Protein AF-A0A353FEV3-F1 (afdb_monomer)

Structure (mmCIF, N/CA/C/O backbone):
data_AF-A0A353FEV3-F1
#
_entry.id   AF-A0A353FEV3-F1
#
loop_
_atom_site.group_PDB
_atom_site.id
_a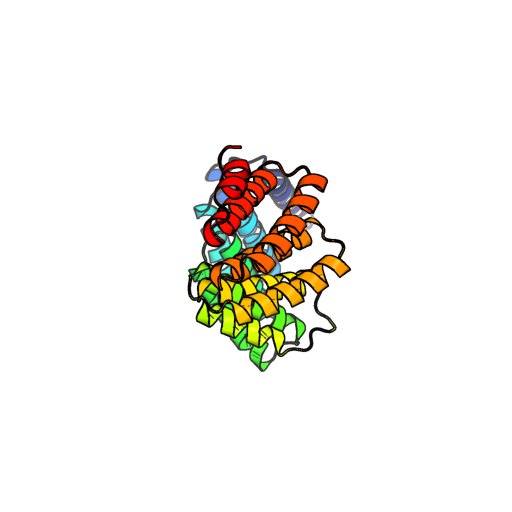tom_site.type_symbol
_atom_site.label_atom_id
_atom_site.label_alt_id
_atom_site.label_comp_id
_atom_site.label_asym_id
_atom_site.label_entity_id
_atom_site.label_seq_id
_atom_site.pdbx_PDB_ins_code
_atom_site.Cartn_x
_atom_site.Cartn_y
_atom_site.Cartn_z
_atom_site.occupancy
_atom_site.B_iso_or_equiv
_atom_site.auth_seq_id
_atom_site.auth_comp_id
_atom_site.auth_asym_id
_atom_site.auth_atom_id
_atom_site.pdbx_PDB_model_num
ATOM 1 N N . MET A 1 1 ? 46.573 -11.212 -25.566 1.00 32.53 1 MET A N 1
ATOM 2 C CA . MET A 1 1 ? 46.798 -10.528 -24.270 1.00 32.53 1 MET A CA 1
ATOM 3 C C . MET A 1 1 ? 45.612 -9.604 -23.942 1.00 32.53 1 MET A C 1
ATOM 5 O O . MET A 1 1 ? 45.754 -8.391 -23.985 1.00 32.53 1 MET A O 1
ATOM 9 N N . HIS A 1 2 ? 44.410 -10.151 -23.689 1.00 39.94 2 HIS A N 1
ATOM 10 C CA . HIS A 1 2 ? 43.180 -9.342 -23.528 1.00 39.94 2 HIS A CA 1
ATOM 11 C C . HIS A 1 2 ? 42.112 -9.998 -22.623 1.00 39.94 2 HIS A C 1
ATOM 13 O O . HIS A 1 2 ? 40.932 -10.023 -22.947 1.00 39.94 2 HIS A O 1
ATOM 19 N N . VAL A 1 3 ? 42.518 -10.557 -21.474 1.00 35.97 3 VAL A N 1
ATOM 20 C CA . VAL A 1 3 ? 41.569 -11.145 -20.494 1.00 35.97 3 VAL A CA 1
ATOM 21 C C . VAL A 1 3 ? 41.764 -10.617 -19.057 1.00 35.97 3 VAL A C 1
ATOM 23 O O . VAL A 1 3 ? 40.889 -10.781 -18.215 1.00 35.97 3 VAL A O 1
ATOM 26 N N . MET A 1 4 ? 42.831 -9.871 -18.748 1.00 32.38 4 MET A N 1
ATOM 27 C CA . MET A 1 4 ? 43.200 -9.582 -17.347 1.00 32.38 4 MET A CA 1
ATOM 28 C C . MET A 1 4 ? 42.663 -8.282 -16.708 1.00 32.38 4 MET A C 1
ATOM 30 O O . MET A 1 4 ? 43.099 -7.949 -15.616 1.00 32.38 4 MET A O 1
ATOM 34 N N . ASN A 1 5 ? 41.694 -7.560 -17.293 1.00 43.44 5 ASN A N 1
ATOM 35 C CA . ASN A 1 5 ? 41.230 -6.272 -16.716 1.00 43.44 5 ASN A CA 1
ATOM 36 C C . ASN A 1 5 ? 39.726 -6.163 -16.389 1.00 43.44 5 ASN A C 1
ATOM 38 O O . ASN A 1 5 ? 39.247 -5.094 -16.005 1.00 43.44 5 ASN A O 1
ATOM 42 N N . LEU A 1 6 ? 38.964 -7.255 -16.511 1.00 43.44 6 LEU A N 1
ATOM 43 C CA . LEU A 1 6 ? 37.518 -7.271 -16.225 1.00 43.44 6 LEU A CA 1
ATOM 44 C C . LEU A 1 6 ? 37.176 -7.719 -14.796 1.00 43.44 6 LEU A C 1
ATOM 46 O O . LEU A 1 6 ? 36.193 -7.236 -14.233 1.00 43.44 6 LEU A O 1
ATOM 50 N N . LEU A 1 7 ? 37.989 -8.594 -14.196 1.00 39.91 7 LEU A N 1
ATOM 51 C CA . LEU A 1 7 ? 37.798 -9.057 -12.817 1.00 39.91 7 LEU A CA 1
ATOM 52 C C . LEU A 1 7 ? 37.841 -7.925 -11.775 1.00 39.91 7 LEU A C 1
ATOM 54 O O . LEU A 1 7 ? 36.881 -7.829 -11.014 1.00 39.91 7 LEU A O 1
ATOM 58 N N . PRO A 1 8 ? 38.854 -7.033 -11.742 1.00 53.47 8 PRO A N 1
ATOM 59 C CA . PRO A 1 8 ? 38.934 -6.007 -10.699 1.00 53.47 8 PRO A CA 1
ATOM 60 C C . PRO A 1 8 ? 37.810 -4.965 -10.801 1.00 53.47 8 PRO A C 1
ATOM 62 O O . PRO A 1 8 ? 37.350 -4.464 -9.783 1.00 53.47 8 PRO A O 1
ATOM 65 N N . LYS A 1 9 ? 37.294 -4.685 -12.008 1.00 51.72 9 LYS A N 1
ATOM 66 C CA . LYS A 1 9 ? 36.185 -3.734 -12.224 1.00 51.72 9 LYS A CA 1
ATOM 67 C C . LYS A 1 9 ? 34.823 -4.304 -11.829 1.00 51.72 9 LYS A C 1
ATOM 69 O O . LYS A 1 9 ? 34.029 -3.601 -11.210 1.00 51.72 9 LYS A O 1
ATOM 74 N N . LYS A 1 10 ? 34.555 -5.576 -12.157 1.00 53.72 10 LYS A N 1
ATOM 75 C CA . LYS A 1 10 ? 33.355 -6.277 -11.670 1.00 53.72 10 LYS A CA 1
ATOM 76 C C . LYS A 1 10 ? 33.403 -6.434 -10.154 1.00 53.72 10 LYS A C 1
ATOM 78 O O . LYS A 1 10 ? 32.391 -6.188 -9.513 1.00 53.72 10 LYS A O 1
ATOM 83 N N . LEU A 1 11 ? 34.575 -6.740 -9.586 1.00 55.03 11 LEU A N 1
ATOM 84 C CA . LEU A 1 11 ? 34.773 -6.711 -8.137 1.00 55.03 11 LEU A CA 1
ATOM 85 C C . LEU A 1 11 ? 34.518 -5.316 -7.566 1.00 55.03 11 LEU A C 1
ATOM 87 O O . LEU A 1 11 ? 33.848 -5.218 -6.558 1.00 55.03 11 LEU A O 1
ATOM 91 N N . PHE A 1 12 ? 34.981 -4.239 -8.204 1.00 55.84 12 PHE A N 1
ATOM 92 C CA . PHE A 1 12 ? 34.772 -2.873 -7.716 1.00 55.84 12 PHE A CA 1
ATOM 93 C C . PHE A 1 12 ? 33.297 -2.452 -7.731 1.00 55.84 12 PHE A C 1
ATOM 95 O O . PHE A 1 12 ? 32.816 -1.885 -6.753 1.00 55.84 12 PHE A O 1
ATOM 102 N N . ILE A 1 13 ? 32.550 -2.769 -8.796 1.00 58.41 13 ILE A N 1
ATOM 103 C CA . ILE A 1 13 ? 31.094 -2.554 -8.840 1.00 58.41 13 ILE A CA 1
ATOM 104 C C . ILE A 1 13 ? 30.408 -3.424 -7.782 1.00 58.41 13 ILE A C 1
ATOM 106 O O . ILE A 1 13 ? 29.600 -2.918 -7.018 1.00 58.41 13 ILE A O 1
ATOM 110 N N . CYS A 1 14 ? 30.759 -4.707 -7.671 1.00 58.25 14 CYS A N 1
ATOM 111 C CA . CYS A 1 14 ? 30.191 -5.581 -6.648 1.00 58.25 14 CYS A CA 1
ATOM 112 C C . CYS A 1 14 ? 30.503 -5.082 -5.236 1.00 58.25 14 CYS A C 1
ATOM 114 O O . CYS A 1 14 ? 29.592 -5.025 -4.430 1.00 58.25 14 CYS A O 1
ATOM 116 N N . CYS A 1 15 ? 31.733 -4.659 -4.946 1.00 54.94 15 CYS A N 1
ATOM 117 C CA . CYS A 1 15 ? 32.145 -4.122 -3.653 1.00 54.94 15 CYS A CA 1
ATOM 118 C C . CYS A 1 15 ? 31.453 -2.794 -3.360 1.00 54.94 15 CYS A C 1
ATOM 120 O O . CYS A 1 15 ? 30.937 -2.625 -2.270 1.00 54.94 15 CYS A O 1
ATOM 122 N N . THR A 1 16 ? 31.362 -1.866 -4.312 1.00 56.22 16 THR A N 1
ATOM 123 C CA . THR A 1 16 ? 30.629 -0.605 -4.101 1.00 56.22 16 THR A CA 1
ATOM 124 C C . THR A 1 16 ? 29.134 -0.848 -3.906 1.00 56.22 16 THR A C 1
ATOM 126 O O . THR A 1 16 ? 28.550 -0.265 -3.001 1.00 56.22 16 THR A O 1
ATOM 129 N N . LEU A 1 17 ? 28.526 -1.773 -4.651 1.00 59.16 17 LEU A N 1
ATOM 130 C CA . LEU A 1 17 ? 27.149 -2.217 -4.425 1.00 59.16 17 LEU A CA 1
ATOM 131 C C . LEU A 1 17 ? 26.978 -2.918 -3.070 1.00 59.16 17 LEU A C 1
ATOM 133 O O . LEU A 1 17 ? 25.970 -2.688 -2.412 1.00 59.16 17 LEU A O 1
ATOM 137 N N . LEU A 1 18 ? 27.962 -3.706 -2.624 1.00 56.28 18 LEU A N 1
ATOM 138 C CA . LEU A 1 18 ? 27.968 -4.367 -1.315 1.00 56.28 18 LEU A CA 1
ATOM 139 C C . LEU A 1 18 ? 28.049 -3.329 -0.190 1.00 56.28 18 LEU A C 1
ATOM 141 O O . LEU A 1 18 ? 27.247 -3.358 0.737 1.00 56.28 18 LEU A O 1
ATOM 145 N N . ILE A 1 19 ? 28.951 -2.354 -0.315 1.00 55.03 19 ILE A N 1
ATOM 146 C CA . ILE A 1 19 ? 29.160 -1.271 0.653 1.00 55.03 19 ILE A CA 1
ATOM 147 C C . ILE A 1 19 ? 27.927 -0.343 0.697 1.00 55.03 19 ILE A C 1
ATOM 149 O O . ILE A 1 19 ? 27.505 0.062 1.781 1.00 55.03 19 ILE A O 1
ATOM 153 N N . ILE A 1 20 ? 27.286 -0.062 -0.446 1.00 54.53 20 ILE A N 1
ATOM 154 C CA . ILE A 1 20 ? 26.015 0.677 -0.495 1.00 54.53 20 ILE A CA 1
ATOM 155 C C . ILE A 1 20 ? 24.873 -0.162 0.120 1.00 54.53 20 ILE A C 1
ATOM 157 O O . ILE A 1 20 ? 24.086 0.372 0.899 1.00 54.53 20 ILE A O 1
ATOM 161 N N . SER A 1 21 ? 24.796 -1.470 -0.162 1.00 48.88 21 SER A N 1
ATOM 162 C CA . SER A 1 21 ? 23.758 -2.366 0.382 1.00 48.88 21 SER A CA 1
ATOM 163 C C . SER A 1 21 ? 23.862 -2.584 1.895 1.00 48.88 21 SER A C 1
ATOM 165 O O . SER A 1 21 ? 22.847 -2.784 2.554 1.00 48.88 21 SER A O 1
ATOM 167 N N . LEU A 1 22 ? 25.073 -2.482 2.451 1.00 46.97 22 LEU A N 1
ATOM 168 C CA . LEU A 1 22 ? 25.342 -2.571 3.886 1.00 46.97 22 LEU A CA 1
ATOM 169 C C . LEU A 1 22 ? 25.123 -1.233 4.617 1.00 46.97 22 LEU A C 1
ATOM 171 O O . LEU A 1 22 ? 25.275 -1.178 5.833 1.00 46.97 22 LEU A O 1
ATOM 175 N N . GLY A 1 23 ? 24.770 -0.150 3.912 1.00 45.47 23 GLY A N 1
ATOM 176 C CA . GLY A 1 23 ? 24.499 1.159 4.519 1.00 45.47 23 GLY A CA 1
ATOM 177 C C . GLY A 1 23 ? 25.744 1.926 4.985 1.00 45.47 23 GLY A C 1
ATOM 178 O O . GLY A 1 23 ? 25.616 2.929 5.680 1.00 45.47 23 GLY A O 1
ATOM 179 N N . TRP A 1 24 ? 26.948 1.499 4.586 1.00 43.88 24 TRP A N 1
ATOM 180 C CA . TRP A 1 24 ? 28.221 2.056 5.074 1.00 43.88 24 TRP A CA 1
ATOM 181 C C . TRP A 1 24 ? 28.652 3.369 4.405 1.00 43.88 24 TRP A C 1
ATOM 183 O O . TRP A 1 24 ? 29.697 3.916 4.751 1.00 43.88 24 TRP A O 1
ATOM 193 N N . VAL A 1 25 ? 27.883 3.912 3.455 1.00 43.22 25 VAL A N 1
ATOM 194 C CA . VAL A 1 25 ? 28.340 5.062 2.660 1.00 43.22 25 VAL A CA 1
ATOM 195 C C . VAL A 1 25 ? 27.449 6.288 2.840 1.00 43.22 25 VAL A C 1
ATOM 197 O O . VAL A 1 25 ? 26.439 6.462 2.161 1.00 43.22 25 VAL A O 1
ATOM 200 N N . LYS A 1 26 ? 27.925 7.236 3.655 1.00 45.78 26 LYS A N 1
ATOM 201 C CA . LYS A 1 26 ? 27.789 8.666 3.332 1.00 45.78 26 LYS A CA 1
ATOM 202 C C . LYS A 1 26 ? 28.612 8.925 2.061 1.00 45.78 26 LYS A C 1
ATOM 204 O O . LYS A 1 26 ? 29.780 9.293 2.133 1.00 45.78 26 LYS A O 1
ATOM 209 N N . ALA A 1 27 ? 28.059 8.616 0.891 1.00 51.50 27 ALA A N 1
ATOM 210 C CA . ALA A 1 27 ? 28.821 8.626 -0.358 1.00 51.50 27 ALA A CA 1
ATOM 211 C C . ALA A 1 27 ? 28.985 10.057 -0.880 1.00 51.50 27 ALA A C 1
ATOM 213 O O . ALA A 1 27 ? 28.045 10.642 -1.404 1.00 51.50 27 ALA A O 1
ATOM 214 N N . ASN A 1 28 ? 30.173 10.634 -0.708 1.00 52.91 28 ASN A N 1
ATOM 215 C CA . ASN A 1 28 ? 30.527 11.961 -1.220 1.00 52.91 28 ASN A CA 1
ATOM 216 C C . ASN A 1 28 ? 30.349 12.048 -2.759 1.00 52.91 28 ASN A C 1
ATOM 218 O O . ASN A 1 28 ? 30.480 11.018 -3.430 1.00 52.91 28 ASN A O 1
ATOM 222 N N . PRO A 1 29 ? 30.135 13.240 -3.354 1.00 49.88 29 PRO A N 1
ATOM 223 C CA . PRO A 1 29 ? 29.936 13.432 -4.802 1.00 49.88 29 PRO A CA 1
ATOM 224 C C . PRO A 1 29 ? 30.997 12.761 -5.695 1.00 49.88 29 PRO A C 1
ATOM 226 O O . PRO A 1 29 ? 30.683 12.231 -6.758 1.00 49.88 29 PRO A O 1
ATOM 229 N N . THR A 1 30 ? 32.239 12.679 -5.217 1.00 54.25 30 THR A N 1
ATOM 230 C CA . THR A 1 30 ? 33.365 11.996 -5.876 1.00 54.25 30 THR A CA 1
ATOM 231 C C . THR A 1 30 ? 33.136 10.496 -6.102 1.00 54.25 30 THR A C 1
ATOM 233 O O . THR A 1 30 ? 33.588 9.943 -7.106 1.00 54.25 30 THR A O 1
ATOM 236 N N . SER A 1 31 ? 32.394 9.822 -5.219 1.00 63.66 31 SER A N 1
ATOM 237 C CA . SER A 1 31 ? 32.055 8.397 -5.366 1.00 63.66 31 SER A CA 1
ATOM 238 C C . SER A 1 31 ? 31.031 8.143 -6.479 1.00 63.66 31 SER A C 1
ATOM 240 O O . SER A 1 31 ? 31.150 7.163 -7.216 1.00 63.66 31 SER A O 1
ATOM 242 N N . ARG A 1 32 ? 30.074 9.062 -6.667 1.00 68.50 32 ARG A N 1
ATOM 243 C CA . ARG A 1 32 ? 29.076 9.014 -7.745 1.00 68.50 32 ARG A CA 1
ATOM 244 C C . ARG A 1 32 ? 29.743 9.128 -9.111 1.00 68.50 32 ARG A C 1
ATOM 246 O O . ARG A 1 32 ? 29.464 8.325 -10.000 1.00 68.50 32 ARG A O 1
ATOM 253 N N . ASP A 1 33 ? 30.625 10.108 -9.272 1.00 69.50 33 ASP A N 1
ATOM 254 C CA . ASP A 1 33 ? 31.296 10.361 -10.550 1.00 69.50 33 ASP A CA 1
ATOM 255 C C . ASP A 1 33 ? 32.268 9.220 -10.896 1.00 69.50 33 ASP A C 1
ATOM 257 O O . ASP A 1 33 ? 32.329 8.780 -12.046 1.00 69.50 33 ASP A O 1
ATOM 261 N N . SER A 1 34 ? 32.913 8.633 -9.881 1.00 65.44 34 SER A N 1
ATOM 262 C CA . SER A 1 34 ? 33.720 7.415 -10.030 1.00 65.44 34 SER A CA 1
ATOM 263 C C . SER A 1 34 ? 32.886 6.218 -10.508 1.00 65.44 34 SER A C 1
ATOM 265 O O . SER A 1 34 ? 33.285 5.518 -11.437 1.00 65.44 34 SER A O 1
ATOM 267 N N . LEU A 1 35 ? 31.697 5.991 -9.936 1.00 69.94 35 LEU A N 1
ATOM 268 C CA . LEU A 1 35 ? 30.789 4.921 -10.374 1.00 69.94 35 LEU A CA 1
ATOM 269 C C . LEU A 1 35 ? 30.299 5.131 -11.808 1.00 69.94 35 LEU A C 1
ATOM 271 O O . LEU A 1 35 ? 30.254 4.185 -12.596 1.00 69.94 35 LEU A O 1
ATOM 275 N N . LEU A 1 36 ? 29.962 6.372 -12.167 1.00 72.69 36 LEU A N 1
ATOM 276 C CA . LEU A 1 36 ? 29.571 6.717 -13.531 1.00 72.69 36 LEU A CA 1
ATOM 277 C C . LEU A 1 36 ? 30.683 6.412 -14.537 1.00 72.69 36 LEU A C 1
ATOM 279 O O . LEU A 1 36 ? 30.389 5.827 -15.579 1.00 72.69 36 LEU A O 1
ATOM 283 N N . ALA A 1 37 ? 31.934 6.733 -14.205 1.00 67.56 37 ALA A N 1
ATOM 284 C CA . ALA A 1 37 ? 33.085 6.430 -15.050 1.00 67.56 37 ALA A CA 1
ATOM 285 C C . ALA A 1 37 ? 33.286 4.915 -15.243 1.00 67.56 37 ALA A C 1
ATOM 287 O O . ALA A 1 37 ? 33.551 4.460 -16.355 1.00 67.56 37 ALA A O 1
ATOM 288 N N . VAL A 1 38 ? 33.100 4.103 -14.193 1.00 66.56 38 VAL A N 1
ATOM 289 C CA . VAL A 1 38 ? 33.212 2.635 -14.307 1.00 66.56 38 VAL A CA 1
ATOM 290 C C . VAL A 1 38 ? 32.079 2.051 -15.161 1.00 66.56 38 VAL A C 1
ATOM 292 O O . VAL A 1 38 ? 32.311 1.129 -15.946 1.00 66.56 38 VAL A O 1
ATOM 295 N N . LEU A 1 39 ? 30.865 2.596 -15.053 1.00 70.38 39 LEU A N 1
ATOM 296 C CA . LEU A 1 39 ? 29.703 2.144 -15.825 1.00 70.38 39 LEU A CA 1
ATOM 297 C C . LEU A 1 39 ? 29.759 2.524 -17.309 1.00 70.38 39 LEU A C 1
ATOM 299 O O . LEU A 1 39 ? 29.155 1.832 -18.124 1.00 70.38 39 LEU A O 1
ATOM 303 N N . GLN A 1 40 ? 30.487 3.579 -17.674 1.00 68.38 40 GLN A N 1
ATOM 304 C CA . GLN A 1 40 ? 30.688 3.983 -19.071 1.00 68.38 40 GLN A CA 1
ATOM 305 C C . GLN A 1 40 ? 31.612 3.040 -19.860 1.00 68.38 40 GLN A C 1
ATOM 307 O O . GLN A 1 40 ? 31.775 3.199 -21.068 1.00 68.38 40 GLN A O 1
ATOM 312 N N . ASN A 1 41 ? 32.192 2.032 -19.206 1.00 66.69 41 ASN A N 1
ATOM 313 C CA . ASN A 1 41 ? 32.924 0.968 -19.881 1.00 66.69 41 ASN A CA 1
ATOM 314 C C . ASN A 1 41 ? 31.950 0.099 -20.717 1.00 66.69 41 ASN A C 1
ATOM 316 O O . ASN A 1 41 ? 30.845 -0.174 -20.233 1.00 66.69 41 ASN A O 1
ATOM 320 N N . PRO A 1 42 ? 32.318 -0.368 -21.931 1.00 70.12 42 PRO A N 1
ATOM 321 C CA . PRO A 1 42 ? 31.388 -1.062 -22.817 1.00 70.12 42 PRO A CA 1
ATOM 322 C C . PRO A 1 42 ? 30.754 -2.281 -22.149 1.00 70.12 42 PRO A C 1
ATOM 324 O O . PRO A 1 42 ? 31.435 -3.213 -21.718 1.00 70.12 42 PRO A O 1
ATOM 327 N N . GLN A 1 43 ? 29.429 -2.269 -22.074 1.00 73.06 43 GLN A N 1
ATOM 328 C CA . GLN A 1 43 ? 28.608 -3.360 -21.571 1.00 73.06 43 GLN A CA 1
ATOM 329 C C . GLN A 1 43 ? 27.274 -3.361 -22.331 1.00 73.06 43 GLN A C 1
ATOM 331 O O . GLN A 1 43 ? 26.887 -2.320 -22.863 1.00 73.06 43 GLN A O 1
ATOM 336 N N . PRO A 1 44 ? 26.557 -4.495 -22.405 1.00 82.56 44 PRO A N 1
ATOM 337 C CA . PRO A 1 44 ? 25.246 -4.528 -23.042 1.00 82.56 44 PRO A CA 1
ATOM 338 C C . PRO A 1 44 ? 24.291 -3.526 -22.383 1.00 82.56 44 PRO A C 1
ATOM 340 O O . PRO A 1 44 ? 24.243 -3.448 -21.154 1.00 82.56 44 PRO A O 1
ATOM 343 N N . ASP A 1 45 ? 23.478 -2.827 -23.179 1.00 85.44 45 ASP A N 1
ATOM 344 C CA . ASP A 1 45 ? 22.526 -1.820 -22.679 1.00 85.44 45 ASP A CA 1
ATOM 345 C C . ASP A 1 45 ? 21.609 -2.364 -21.578 1.00 85.44 45 ASP A C 1
ATOM 347 O O . ASP A 1 45 ? 21.259 -1.653 -20.639 1.00 85.44 45 ASP A O 1
ATOM 351 N N . SER A 1 46 ? 21.253 -3.649 -21.652 1.00 84.00 46 SER A N 1
ATOM 352 C CA . SER A 1 46 ? 20.458 -4.330 -20.629 1.00 84.00 46 SER A CA 1
ATOM 353 C C . SER A 1 46 ? 21.185 -4.423 -19.286 1.00 84.00 46 SER A C 1
ATOM 355 O O . SER A 1 46 ? 20.567 -4.176 -18.255 1.00 84.00 46 SER A O 1
ATOM 357 N N . ALA A 1 47 ? 22.483 -4.732 -19.272 1.00 83.75 47 ALA A N 1
ATOM 358 C CA . ALA A 1 47 ? 23.285 -4.782 -18.052 1.00 83.75 47 ALA A CA 1
ATOM 359 C C . ALA A 1 47 ? 23.500 -3.377 -17.473 1.00 83.75 47 ALA A C 1
ATOM 361 O O . ALA A 1 47 ? 23.323 -3.171 -16.271 1.00 83.75 47 ALA A O 1
ATOM 362 N N . LEU A 1 48 ? 23.787 -2.396 -18.335 1.00 88.19 48 LEU A N 1
ATOM 363 C CA . LEU A 1 48 ? 23.932 -1.002 -17.922 1.00 88.19 48 LEU A CA 1
ATOM 364 C C . LEU A 1 48 ? 22.638 -0.457 -17.303 1.00 88.19 48 LEU A C 1
ATOM 366 O O . LEU A 1 48 ? 22.673 0.150 -16.234 1.00 88.19 48 LEU A O 1
ATOM 370 N N . PHE A 1 49 ? 21.493 -0.735 -17.933 1.00 90.88 49 PHE A N 1
ATOM 371 C CA . PHE A 1 49 ? 20.176 -0.375 -17.413 1.00 90.88 49 PHE A CA 1
ATOM 372 C C . PHE A 1 49 ? 19.951 -0.952 -16.011 1.00 90.88 49 PHE A C 1
ATOM 374 O O . PHE A 1 49 ? 19.552 -0.226 -15.103 1.00 90.88 49 PHE A O 1
ATOM 381 N N . GLN A 1 50 ? 20.241 -2.242 -15.810 1.00 87.62 50 GLN A N 1
ATOM 382 C CA . GLN A 1 50 ? 20.072 -2.894 -14.508 1.00 87.62 50 GLN A CA 1
ATOM 383 C C . GLN A 1 50 ? 20.954 -2.264 -13.426 1.00 87.62 50 GLN A C 1
ATOM 385 O O . GLN A 1 50 ? 20.474 -2.022 -12.319 1.00 87.62 50 GLN A O 1
ATOM 390 N N . ASN A 1 51 ? 22.207 -1.951 -13.757 1.00 86.19 51 ASN A N 1
ATOM 391 C CA . ASN A 1 51 ? 23.129 -1.294 -12.834 1.00 86.19 51 ASN A CA 1
ATOM 392 C C . ASN A 1 51 ? 22.636 0.104 -12.437 1.00 86.19 51 ASN A C 1
ATOM 394 O O . ASN A 1 51 ? 22.683 0.461 -11.262 1.00 86.19 51 ASN A O 1
ATOM 398 N N . TYR A 1 52 ? 22.107 0.879 -13.389 1.00 90.50 52 TYR A N 1
ATOM 399 C CA . TYR A 1 52 ? 21.520 2.184 -13.089 1.00 90.50 52 TYR A CA 1
ATOM 400 C C . TYR A 1 52 ? 20.260 2.097 -12.226 1.00 90.50 52 TYR A C 1
ATOM 402 O O . TYR A 1 52 ? 20.115 2.905 -11.312 1.00 90.50 52 TYR A O 1
ATOM 410 N N . ILE A 1 53 ? 19.383 1.112 -12.452 1.00 91.56 53 ILE A N 1
ATOM 411 C CA . ILE A 1 53 ? 18.236 0.889 -11.559 1.00 91.56 53 ILE A CA 1
ATOM 412 C C . ILE A 1 53 ? 18.711 0.581 -10.141 1.00 91.56 53 ILE A C 1
ATOM 414 O O . ILE A 1 53 ? 18.235 1.202 -9.197 1.00 91.56 53 ILE A O 1
ATOM 418 N N . LEU A 1 54 ? 19.654 -0.352 -9.994 1.00 86.38 54 LEU A N 1
ATOM 419 C CA . LEU A 1 54 ? 20.146 -0.777 -8.687 1.00 86.38 54 LEU A CA 1
ATOM 420 C C . LEU A 1 54 ? 20.754 0.395 -7.907 1.00 86.38 54 LEU A C 1
ATOM 422 O O . LEU A 1 54 ? 20.440 0.580 -6.737 1.00 86.38 54 LEU A O 1
ATOM 426 N N . LEU A 1 55 ? 21.573 1.220 -8.566 1.00 84.81 55 LEU A N 1
ATOM 427 C CA . LEU A 1 55 ? 22.137 2.421 -7.950 1.00 84.81 55 LEU A CA 1
ATOM 428 C C . LEU A 1 55 ? 21.059 3.451 -7.611 1.00 84.81 55 LEU A C 1
ATOM 430 O O . LEU A 1 55 ? 21.087 4.011 -6.520 1.00 84.81 55 LEU A O 1
ATOM 434 N N . GLY A 1 56 ? 20.094 3.675 -8.506 1.00 87.94 56 GLY A N 1
ATOM 435 C CA . GLY A 1 56 ? 18.963 4.561 -8.241 1.00 87.94 56 GLY A CA 1
ATOM 436 C C . GLY A 1 56 ? 18.196 4.153 -6.982 1.00 87.94 56 GLY A C 1
ATOM 437 O O . GLY A 1 56 ? 18.044 4.953 -6.064 1.00 87.94 56 GLY A O 1
ATOM 438 N N . GLU A 1 57 ? 17.801 2.882 -6.888 1.00 86.12 57 GLU A N 1
ATOM 439 C CA . GLU A 1 57 ? 17.105 2.347 -5.712 1.00 86.12 57 GLU A CA 1
ATOM 440 C C . GLU A 1 57 ? 17.955 2.424 -4.437 1.00 86.12 57 GLU A C 1
ATOM 442 O O . GLU A 1 57 ? 17.431 2.690 -3.357 1.00 86.12 57 GLU A O 1
ATOM 447 N N . ALA A 1 58 ? 19.265 2.217 -4.546 1.00 83.69 58 ALA A N 1
ATOM 448 C CA . ALA A 1 58 ? 20.151 2.243 -3.395 1.00 83.69 58 ALA A CA 1
ATOM 449 C C . ALA A 1 58 ? 20.359 3.665 -2.840 1.00 83.69 58 ALA A C 1
ATOM 451 O O . ALA A 1 58 ? 20.380 3.866 -1.625 1.00 83.69 58 ALA A O 1
ATOM 452 N N . TYR A 1 59 ? 20.434 4.668 -3.721 1.00 82.31 59 TYR A N 1
ATOM 453 C CA . TYR A 1 59 ? 20.513 6.077 -3.329 1.00 82.31 59 TYR A CA 1
ATOM 454 C C . TYR A 1 59 ? 19.165 6.672 -2.899 1.00 82.31 59 TYR A C 1
ATOM 456 O O . TYR A 1 59 ? 19.155 7.703 -2.229 1.00 82.31 59 TYR A O 1
ATOM 464 N N . ALA A 1 60 ? 18.037 6.029 -3.217 1.00 83.19 60 ALA A N 1
ATOM 465 C CA . ALA A 1 60 ? 16.689 6.526 -2.924 1.00 83.19 60 ALA A CA 1
ATOM 466 C C . ALA A 1 60 ? 16.478 6.935 -1.454 1.00 83.19 60 ALA A C 1
ATOM 468 O O . ALA A 1 60 ? 15.773 7.904 -1.175 1.00 83.19 60 ALA A O 1
ATOM 469 N N . LYS A 1 61 ? 17.104 6.214 -0.513 1.00 74.06 61 LYS A N 1
ATOM 470 C CA . LYS A 1 61 ? 16.946 6.443 0.933 1.00 74.06 61 LYS A CA 1
ATOM 471 C C . LYS A 1 61 ? 17.891 7.496 1.511 1.00 74.06 61 LYS A C 1
ATOM 473 O O . LYS A 1 61 ? 17.576 8.081 2.539 1.00 74.06 61 LYS A O 1
ATOM 478 N N . THR A 1 62 ? 19.053 7.706 0.897 1.00 77.31 62 THR A N 1
ATOM 479 C CA . THR A 1 62 ? 20.151 8.485 1.495 1.00 77.31 62 THR A CA 1
ATOM 480 C C . THR A 1 62 ? 20.462 9.766 0.730 1.00 77.31 62 THR A C 1
ATOM 482 O O . THR A 1 62 ? 20.907 10.735 1.339 1.00 77.31 62 THR A O 1
ATOM 485 N N . GLN A 1 63 ? 20.242 9.790 -0.591 1.00 78.56 63 GLN A N 1
ATOM 486 C CA . GLN A 1 63 ? 20.567 10.909 -1.482 1.00 78.56 63 GLN A CA 1
ATOM 487 C C . GLN A 1 63 ? 19.615 10.939 -2.689 1.00 78.56 63 GLN A C 1
ATOM 489 O O . GLN A 1 63 ? 19.903 10.381 -3.754 1.00 78.56 63 GLN A O 1
ATOM 494 N N . LYS A 1 64 ? 18.477 11.620 -2.534 1.00 76.81 64 LYS A N 1
ATOM 495 C CA . LYS A 1 64 ? 17.420 11.677 -3.559 1.00 76.81 64 LYS A CA 1
ATOM 496 C C . LYS A 1 64 ? 17.912 12.217 -4.910 1.00 76.81 64 LYS A C 1
ATOM 498 O O . LYS A 1 64 ? 17.574 11.644 -5.946 1.00 76.81 64 LYS A O 1
ATOM 503 N N . ASP A 1 65 ? 18.781 13.226 -4.909 1.00 79.94 65 ASP A N 1
ATOM 504 C CA . ASP A 1 65 ? 19.330 13.807 -6.144 1.00 79.94 65 ASP A CA 1
ATOM 505 C C . ASP A 1 65 ? 20.176 12.793 -6.928 1.00 79.94 65 ASP A C 1
ATOM 507 O O . ASP A 1 65 ? 20.003 12.610 -8.135 1.00 79.94 65 ASP A O 1
ATOM 511 N N . SER A 1 66 ? 21.047 12.057 -6.228 1.00 80.50 66 SER A N 1
ATOM 512 C CA . SER A 1 66 ? 21.867 10.991 -6.817 1.00 80.50 66 SER A CA 1
ATOM 513 C C . SER A 1 66 ? 20.998 9.871 -7.393 1.00 80.50 66 SER A C 1
ATOM 515 O O . SER A 1 66 ? 21.265 9.395 -8.498 1.00 80.50 66 SER A O 1
ATOM 517 N N . SER A 1 67 ? 19.920 9.495 -6.697 1.00 87.19 67 SER A N 1
ATOM 518 C CA . SER A 1 67 ? 18.941 8.531 -7.207 1.00 87.19 67 SER A CA 1
ATOM 519 C C . SER A 1 67 ? 18.335 8.989 -8.537 1.00 87.19 67 SER A C 1
ATOM 521 O O . SER A 1 67 ? 18.312 8.222 -9.501 1.00 87.19 67 SER A O 1
ATOM 523 N N . GLY A 1 68 ? 17.864 10.238 -8.612 1.00 87.88 68 GLY A N 1
ATOM 524 C CA . GLY A 1 68 ? 17.246 10.791 -9.820 1.00 87.88 68 GLY A CA 1
ATOM 525 C C . GLY A 1 68 ? 18.162 10.727 -11.045 1.00 87.88 68 GLY A C 1
ATOM 526 O O . GLY A 1 68 ? 17.710 10.359 -12.130 1.00 87.88 68 GLY A O 1
ATOM 527 N N . ILE A 1 69 ? 19.461 10.989 -10.865 1.00 89.69 69 ILE A N 1
ATOM 528 C CA . ILE A 1 69 ? 20.463 10.946 -11.943 1.00 89.69 69 ILE A CA 1
ATOM 529 C C . ILE A 1 69 ? 20.591 9.539 -12.538 1.00 89.69 69 ILE A C 1
ATOM 531 O O . ILE A 1 69 ? 20.557 9.381 -13.762 1.00 89.69 69 ILE A O 1
ATOM 535 N N . PHE A 1 70 ? 20.745 8.510 -11.700 1.00 90.38 70 PHE A N 1
ATOM 536 C CA . PHE A 1 70 ? 20.899 7.138 -12.189 1.00 90.38 70 PHE A CA 1
ATOM 537 C C . PHE A 1 70 ? 19.622 6.635 -12.867 1.00 90.38 70 PHE A C 1
ATOM 539 O O . PHE A 1 70 ? 19.693 6.070 -13.960 1.00 90.38 70 PHE A O 1
ATOM 546 N N . LEU A 1 71 ? 18.451 6.910 -12.288 1.00 94.44 71 LEU A N 1
ATOM 547 C CA . LEU A 1 71 ? 17.174 6.527 -12.892 1.00 94.44 71 LEU A CA 1
ATOM 548 C C . LEU A 1 71 ? 16.919 7.260 -14.216 1.00 94.44 71 LEU A C 1
ATOM 550 O O . LEU A 1 71 ? 16.462 6.645 -15.179 1.00 94.44 71 LEU A O 1
ATOM 554 N N . HIS A 1 72 ? 17.304 8.535 -14.321 1.00 94.50 72 HIS A N 1
ATOM 555 C CA . HIS A 1 72 ? 17.212 9.275 -15.579 1.00 94.50 72 HIS A CA 1
ATOM 556 C C . HIS A 1 72 ? 18.087 8.640 -16.668 1.00 94.50 72 HIS A C 1
ATOM 558 O O . HIS A 1 72 ? 17.626 8.433 -17.792 1.00 94.50 72 HIS A O 1
ATOM 564 N N . LYS A 1 73 ? 19.325 8.245 -16.333 1.00 93.69 73 LYS A N 1
ATOM 565 C CA . LYS A 1 73 ? 20.208 7.520 -17.264 1.00 93.69 73 LYS A CA 1
ATOM 566 C C . LYS A 1 73 ? 19.633 6.164 -17.679 1.00 93.69 73 LYS A C 1
ATOM 568 O O . LYS A 1 73 ? 19.700 5.819 -18.857 1.00 93.69 73 LYS A O 1
ATOM 573 N N . ALA A 1 74 ? 19.008 5.422 -16.761 1.00 95.12 74 ALA A N 1
ATOM 574 C CA . ALA A 1 74 ? 18.274 4.204 -17.108 1.00 95.12 74 ALA A CA 1
ATOM 575 C C . ALA A 1 74 ? 17.130 4.495 -18.101 1.00 95.12 74 ALA A C 1
ATOM 577 O O . ALA A 1 74 ? 16.976 3.784 -19.093 1.00 95.12 74 ALA A O 1
ATOM 578 N N . GLY A 1 75 ? 16.374 5.577 -17.889 1.00 95.62 75 GLY A N 1
ATOM 579 C CA . GLY A 1 75 ? 15.324 6.034 -18.802 1.00 95.62 75 GLY A CA 1
ATOM 580 C C . GLY A 1 75 ? 15.834 6.342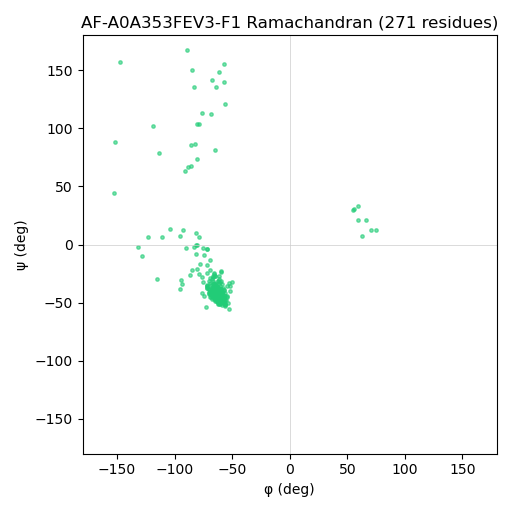 -20.211 1.00 95.62 75 GLY A C 1
ATOM 581 O O . GLY A 1 75 ? 15.228 5.915 -21.193 1.00 95.62 75 GLY A O 1
ATOM 582 N N . GLN A 1 76 ? 16.994 6.994 -20.334 1.00 94.88 76 GLN A N 1
ATOM 583 C CA . GLN A 1 76 ? 17.607 7.297 -21.633 1.00 94.88 76 GLN A CA 1
ATOM 584 C C . GLN A 1 76 ? 17.967 6.042 -22.440 1.00 94.88 76 GLN A C 1
ATOM 586 O O . GLN A 1 76 ? 17.889 6.074 -23.669 1.00 94.88 76 GLN A O 1
ATOM 591 N N . LEU A 1 77 ? 18.319 4.934 -21.779 1.00 94.19 77 LEU A N 1
ATOM 592 C CA . LEU A 1 77 ? 18.612 3.656 -22.442 1.00 94.19 77 LEU A CA 1
ATOM 593 C C . LEU A 1 77 ? 17.359 2.973 -22.998 1.00 94.19 77 LEU A C 1
ATOM 595 O O . LEU A 1 77 ? 17.468 2.127 -23.885 1.00 94.19 77 LEU A O 1
ATOM 599 N N . LEU A 1 78 ? 16.155 3.354 -22.549 1.00 94.75 78 LEU A N 1
ATOM 600 C CA . LEU A 1 78 ? 14.913 2.733 -23.020 1.00 94.75 78 LEU A CA 1
ATOM 601 C C . LEU A 1 78 ? 14.693 2.873 -24.531 1.00 94.75 78 LEU A C 1
ATOM 603 O O . LEU A 1 78 ? 13.980 2.059 -25.122 1.00 94.75 78 LEU A O 1
ATOM 607 N N . LYS A 1 79 ? 15.300 3.882 -25.168 1.00 94.38 79 LYS A N 1
ATOM 608 C CA . LYS A 1 79 ? 15.243 4.086 -26.624 1.00 94.38 79 LYS A CA 1
ATOM 609 C C . LYS A 1 79 ? 16.009 3.018 -27.416 1.00 94.38 79 LYS A C 1
ATOM 611 O O . LYS A 1 79 ? 15.678 2.786 -28.574 1.00 94.38 79 LYS A O 1
ATOM 616 N N . ASN A 1 80 ? 16.971 2.339 -26.790 1.00 93.94 80 ASN A N 1
ATOM 617 C CA . ASN A 1 80 ? 17.812 1.341 -27.451 1.00 93.94 80 ASN A CA 1
ATOM 618 C C . ASN A 1 80 ? 17.152 -0.052 -27.489 1.00 93.94 80 ASN A C 1
ATOM 620 O O . ASN A 1 80 ? 17.473 -0.870 -28.353 1.00 93.94 80 ASN A O 1
ATOM 624 N N . PHE A 1 81 ? 16.194 -0.337 -26.597 1.00 93.12 81 PHE A N 1
ATOM 625 C CA . PHE A 1 81 ? 15.491 -1.624 -26.574 1.00 93.12 81 PHE A CA 1
ATOM 626 C C . PHE A 1 81 ? 14.385 -1.676 -27.633 1.00 93.12 81 PHE A C 1
ATOM 628 O O . PHE A 1 81 ? 13.300 -1.121 -27.454 1.00 93.12 81 PHE A O 1
ATOM 635 N N . LYS A 1 82 ? 14.653 -2.388 -28.733 1.00 94.19 82 LYS A N 1
ATOM 636 C CA . LYS A 1 82 ? 13.722 -2.523 -29.867 1.00 94.19 82 LYS A CA 1
ATOM 637 C C . LYS A 1 82 ? 12.597 -3.535 -29.635 1.00 94.19 82 LYS A C 1
ATOM 639 O O . LYS A 1 82 ? 11.545 -3.412 -30.248 1.00 94.19 82 LYS A O 1
ATOM 644 N N . VAL A 1 83 ? 12.795 -4.525 -28.759 1.00 94.69 83 VAL A N 1
ATOM 645 C CA . VAL A 1 83 ? 11.784 -5.555 -28.463 1.00 94.69 83 VAL A CA 1
ATOM 646 C C . VAL A 1 83 ? 10.700 -4.958 -27.548 1.00 94.69 83 VAL A C 1
ATOM 648 O O . VAL A 1 83 ? 10.998 -4.691 -26.379 1.00 94.69 83 VAL A O 1
ATOM 651 N N . PRO A 1 84 ? 9.439 -4.789 -28.004 1.00 94.12 84 PRO A N 1
ATOM 652 C CA . PRO A 1 84 ? 8.419 -4.048 -27.252 1.00 94.12 84 PRO A CA 1
ATOM 653 C C . PRO A 1 84 ? 8.141 -4.628 -25.863 1.00 94.12 84 PRO A C 1
ATOM 655 O O . PRO A 1 84 ? 8.113 -3.899 -24.875 1.00 94.12 84 PRO A O 1
ATOM 658 N N . ARG A 1 85 ? 8.045 -5.961 -25.762 1.00 93.50 85 ARG A N 1
ATOM 659 C CA . ARG A 1 85 ? 7.847 -6.656 -24.482 1.00 93.50 85 ARG A CA 1
ATOM 660 C C . ARG A 1 85 ? 8.979 -6.396 -23.495 1.00 93.50 85 ARG A C 1
ATOM 662 O O . ARG A 1 85 ? 8.736 -6.187 -22.309 1.00 93.50 85 ARG A O 1
ATOM 669 N N . GLN A 1 86 ? 10.221 -6.438 -23.974 1.00 93.38 86 GLN A N 1
ATOM 670 C CA . GLN A 1 86 ? 11.397 -6.186 -23.147 1.00 93.38 86 GLN A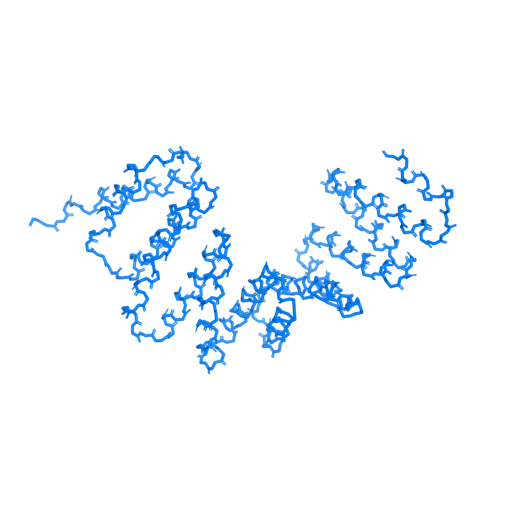 CA 1
ATOM 671 C C . GLN A 1 86 ? 11.413 -4.731 -22.672 1.00 93.38 86 GLN A C 1
ATOM 673 O O . GLN A 1 86 ? 11.610 -4.477 -21.485 1.00 93.38 86 GLN A O 1
ATOM 678 N N . LYS A 1 87 ? 11.129 -3.789 -23.577 1.00 95.88 87 LYS A N 1
ATOM 679 C CA . LYS A 1 87 ? 11.026 -2.365 -23.260 1.00 95.88 87 LYS A CA 1
ATOM 680 C C . LYS A 1 87 ? 9.948 -2.092 -22.207 1.00 95.88 87 LYS A C 1
ATOM 682 O O . LYS A 1 87 ? 10.245 -1.413 -21.230 1.00 95.88 87 LYS A O 1
ATOM 687 N N . ALA A 1 88 ? 8.759 -2.685 -22.333 1.00 97.06 88 ALA A N 1
ATOM 688 C CA . ALA A 1 88 ? 7.677 -2.553 -21.351 1.00 97.06 88 ALA A CA 1
ATOM 689 C C . ALA A 1 88 ? 8.058 -3.100 -19.965 1.00 97.06 88 ALA A C 1
ATOM 691 O O . ALA A 1 88 ? 7.763 -2.486 -18.940 1.00 97.06 88 ALA A O 1
ATOM 692 N N . ARG A 1 89 ? 8.788 -4.225 -19.909 1.00 95.50 89 ARG A N 1
ATOM 693 C CA . ARG A 1 89 ? 9.329 -4.750 -18.642 1.00 95.50 89 ARG A CA 1
ATOM 694 C C . ARG A 1 89 ? 10.316 -3.784 -17.992 1.00 95.50 89 ARG A C 1
ATOM 696 O O . ARG A 1 89 ? 10.263 -3.592 -16.778 1.00 95.50 89 ARG A O 1
ATOM 703 N N . PHE A 1 90 ? 11.194 -3.166 -18.779 1.00 96.81 90 PHE A N 1
ATOM 704 C CA . PHE A 1 90 ? 12.133 -2.167 -18.270 1.00 96.81 90 PHE A CA 1
ATOM 705 C C . PHE A 1 90 ? 11.446 -0.863 -17.862 1.00 96.81 90 PHE A C 1
ATOM 707 O O . PHE A 1 90 ? 11.784 -0.327 -16.813 1.00 96.81 90 PHE A O 1
ATOM 714 N N . GLN A 1 91 ? 10.430 -0.409 -18.596 1.00 98.12 91 GLN A N 1
ATOM 715 C CA . GLN A 1 91 ? 9.583 0.717 -18.190 1.00 98.12 91 GLN A CA 1
ATOM 716 C C . GLN A 1 91 ? 8.919 0.449 -16.836 1.00 98.12 91 GLN A C 1
ATOM 718 O O . GLN A 1 91 ? 9.050 1.262 -15.927 1.00 98.12 91 GLN A O 1
ATOM 723 N N . ARG A 1 92 ? 8.312 -0.732 -16.643 1.00 97.81 92 ARG A N 1
ATOM 724 C CA . ARG A 1 92 ? 7.720 -1.110 -15.350 1.00 97.81 92 ARG A CA 1
ATOM 725 C C . ARG A 1 92 ? 8.748 -1.087 -14.221 1.00 97.81 92 ARG A C 1
ATOM 727 O O . ARG A 1 92 ? 8.486 -0.528 -13.162 1.00 97.81 92 ARG A O 1
ATOM 734 N N . LYS A 1 93 ? 9.932 -1.663 -14.457 1.00 97.38 93 LYS A N 1
ATOM 735 C CA . LYS A 1 93 ? 11.019 -1.680 -13.470 1.00 97.38 93 LYS A CA 1
ATOM 736 C C . LYS A 1 93 ? 11.495 -0.267 -13.116 1.00 97.38 93 LYS A C 1
ATOM 738 O O . LYS A 1 93 ? 11.707 0.020 -11.944 1.00 97.38 93 LYS A O 1
ATOM 743 N N . LEU A 1 94 ? 11.625 0.608 -14.111 1.00 97.62 94 LEU A N 1
ATOM 744 C CA . LEU A 1 94 ? 12.010 2.000 -13.903 1.00 97.62 94 LEU A CA 1
ATOM 745 C C . LEU A 1 94 ? 10.944 2.781 -13.129 1.00 97.62 94 LEU A C 1
ATOM 747 O O . LEU A 1 94 ? 11.286 3.521 -12.214 1.00 97.62 94 LEU A O 1
ATOM 751 N N . GLY A 1 95 ? 9.664 2.575 -13.443 1.00 97.75 95 GLY A N 1
ATOM 752 C CA . GLY A 1 95 ? 8.563 3.202 -12.718 1.00 97.75 95 GLY A CA 1
ATOM 753 C C . GLY A 1 95 ? 8.521 2.804 -11.239 1.00 97.75 95 GLY A C 1
ATOM 754 O O . GLY A 1 95 ? 8.432 3.672 -10.376 1.00 97.75 95 GLY A O 1
ATOM 755 N N . ILE A 1 96 ? 8.702 1.514 -10.929 1.00 96.06 96 ILE A N 1
ATOM 756 C CA . ILE A 1 96 ? 8.824 1.029 -9.540 1.00 96.06 96 ILE A CA 1
ATOM 757 C C . ILE A 1 96 ? 10.015 1.687 -8.827 1.00 96.06 96 ILE A C 1
ATOM 759 O O . ILE A 1 96 ? 9.893 2.102 -7.675 1.00 96.06 96 ILE A O 1
ATOM 763 N N . ALA A 1 97 ? 11.160 1.806 -9.505 1.00 95.44 97 ALA A N 1
ATOM 764 C CA . ALA A 1 97 ? 12.344 2.431 -8.927 1.00 95.44 97 ALA A CA 1
ATOM 765 C C . ALA A 1 97 ? 12.114 3.923 -8.623 1.00 95.44 97 ALA A C 1
ATOM 767 O O . ALA A 1 97 ? 12.434 4.370 -7.526 1.00 95.44 97 ALA A O 1
ATOM 768 N N . TYR A 1 98 ? 11.480 4.674 -9.532 1.00 95.88 98 TYR A N 1
ATOM 769 C CA . TYR A 1 98 ? 11.103 6.069 -9.275 1.00 95.88 98 TYR A CA 1
ATOM 770 C C . TYR A 1 98 ? 10.130 6.217 -8.104 1.00 95.88 98 TYR A C 1
ATOM 772 O O . TYR A 1 98 ? 10.302 7.131 -7.296 1.00 95.88 98 TYR A O 1
ATOM 780 N N . ARG A 1 99 ? 9.164 5.298 -7.961 1.00 94.38 99 ARG A N 1
ATOM 781 C CA . ARG A 1 99 ? 8.242 5.300 -6.817 1.00 94.38 99 ARG A CA 1
ATOM 782 C C . ARG A 1 99 ? 8.988 5.125 -5.497 1.00 94.38 99 ARG A C 1
ATOM 784 O O . ARG A 1 99 ? 8.794 5.904 -4.571 1.00 94.38 99 ARG A O 1
ATOM 791 N N . LYS A 1 100 ? 9.917 4.163 -5.425 1.00 91.19 100 LYS A N 1
ATOM 792 C CA . LYS A 1 100 ? 10.783 3.961 -4.244 1.00 91.19 100 LYS A CA 1
ATOM 793 C C . LYS A 1 100 ? 11.630 5.193 -3.914 1.00 91.19 100 LYS A C 1
ATOM 795 O O . LYS A 1 100 ? 11.911 5.442 -2.745 1.00 91.19 100 LYS A O 1
ATOM 800 N N . SER A 1 101 ? 12.007 5.968 -4.927 1.00 91.12 101 SER A N 1
ATOM 801 C CA . SER A 1 101 ? 12.708 7.248 -4.785 1.00 91.12 101 SER A CA 1
ATOM 802 C C . SER A 1 101 ? 11.788 8.432 -4.473 1.00 91.12 101 SER A C 1
ATOM 804 O O . SER A 1 101 ? 12.253 9.570 -4.489 1.00 91.12 101 SER A O 1
ATOM 806 N N . GLN A 1 102 ? 10.510 8.180 -4.166 1.00 91.00 102 GLN A N 1
ATOM 807 C CA . GLN A 1 102 ? 9.490 9.184 -3.844 1.00 91.00 102 GLN A CA 1
ATOM 808 C C . GLN A 1 102 ? 9.268 10.198 -4.978 1.00 91.00 102 GLN A C 1
ATOM 810 O O . GLN A 1 102 ? 8.983 11.366 -4.731 1.00 91.00 102 GLN A O 1
ATOM 815 N N . ASN A 1 103 ? 9.418 9.758 -6.230 1.00 93.06 103 ASN A N 1
ATOM 816 C CA . ASN A 1 103 ? 9.100 10.542 -7.421 1.00 93.06 103 ASN A CA 1
ATOM 817 C C . ASN A 1 103 ? 7.910 9.894 -8.141 1.00 93.06 103 ASN A C 1
ATOM 819 O O . ASN A 1 103 ? 8.072 9.145 -9.110 1.00 93.06 103 ASN A O 1
ATOM 823 N N . ALA A 1 104 ? 6.716 10.148 -7.604 1.00 94.62 104 ALA A N 1
ATOM 824 C CA . ALA A 1 104 ? 5.473 9.550 -8.075 1.00 94.62 104 ALA A CA 1
ATOM 825 C C . ALA A 1 104 ? 5.119 9.986 -9.510 1.00 94.62 104 ALA A C 1
ATOM 827 O O . ALA A 1 104 ? 4.657 9.159 -10.294 1.00 94.62 104 ALA A O 1
ATOM 828 N N . ASP A 1 105 ? 5.440 11.221 -9.907 1.00 95.12 105 ASP A N 1
ATOM 829 C CA . ASP A 1 105 ? 5.186 11.719 -11.267 1.00 95.12 105 ASP A CA 1
ATOM 830 C C . ASP A 1 105 ? 5.951 10.916 -12.326 1.00 95.12 105 ASP A C 1
ATOM 832 O O . ASP A 1 105 ? 5.375 10.398 -13.287 1.00 95.12 105 ASP A O 1
ATOM 836 N N . SER A 1 106 ? 7.264 10.740 -12.130 1.00 95.56 106 SER A N 1
ATOM 837 C CA . SER A 1 106 ? 8.080 9.936 -13.048 1.00 95.56 106 SER A CA 1
ATOM 838 C C . SER A 1 106 ? 7.650 8.471 -13.018 1.00 95.56 106 SER A C 1
ATOM 840 O O . SER A 1 106 ? 7.599 7.817 -14.063 1.00 95.56 106 SER A O 1
ATOM 842 N N . ALA A 1 107 ? 7.305 7.952 -11.835 1.00 97.75 107 ALA A N 1
ATOM 843 C CA . ALA A 1 107 ? 6.791 6.598 -11.694 1.00 97.75 107 ALA A CA 1
ATOM 844 C C . ALA A 1 107 ? 5.519 6.386 -12.530 1.00 97.75 107 ALA A C 1
ATOM 846 O O . ALA A 1 107 ? 5.440 5.402 -13.272 1.00 97.75 107 ALA A O 1
ATOM 847 N N . ALA A 1 108 ? 4.577 7.333 -12.476 1.00 98.06 108 ALA A N 1
ATOM 848 C CA . ALA A 1 108 ? 3.322 7.285 -13.218 1.00 98.06 108 ALA A CA 1
ATOM 849 C C . ALA A 1 108 ? 3.573 7.223 -14.726 1.00 98.06 108 ALA A C 1
ATOM 851 O O . ALA A 1 108 ? 3.009 6.362 -15.402 1.00 98.06 108 ALA A O 1
ATOM 852 N N . VAL A 1 109 ? 4.468 8.067 -15.251 1.00 97.88 109 VAL A N 1
ATOM 853 C CA . VAL A 1 109 ? 4.813 8.085 -16.682 1.00 97.88 109 VAL A CA 1
ATOM 854 C C . VAL A 1 109 ? 5.297 6.712 -17.150 1.00 97.88 109 VAL A C 1
ATOM 856 O O . VAL A 1 109 ? 4.767 6.155 -18.114 1.00 97.88 109 VAL A O 1
ATOM 859 N N . TYR A 1 110 ? 6.286 6.129 -16.470 1.00 98.25 110 TYR A N 1
ATOM 860 C CA . TYR A 1 110 ? 6.862 4.857 -16.911 1.00 98.25 110 TYR A CA 1
ATOM 861 C C . TYR A 1 110 ? 5.925 3.664 -16.697 1.00 98.25 110 TYR A C 1
ATOM 863 O O . TYR A 1 110 ? 5.901 2.757 -17.534 1.00 98.25 110 TYR A O 1
ATOM 871 N N . LEU A 1 111 ? 5.132 3.659 -15.623 1.00 98.44 111 LEU A N 1
ATOM 872 C CA . LEU A 1 111 ? 4.148 2.606 -15.379 1.00 98.44 111 LEU A CA 1
ATOM 873 C C . LEU A 1 111 ? 2.986 2.664 -16.371 1.00 98.44 111 LEU A C 1
ATOM 875 O O . LEU A 1 111 ? 2.602 1.618 -16.888 1.00 98.44 111 LEU A O 1
ATOM 879 N N . LEU A 1 112 ? 2.498 3.855 -16.730 1.00 98.25 112 LEU A N 1
ATOM 880 C CA . LEU A 1 112 ? 1.482 4.014 -17.774 1.00 98.25 112 LEU A CA 1
ATOM 881 C C . LEU A 1 112 ? 1.988 3.557 -19.148 1.00 98.25 112 LEU A C 1
ATOM 883 O O . LEU A 1 112 ? 1.252 2.891 -19.874 1.00 98.25 112 LEU A O 1
ATOM 887 N N . LEU A 1 113 ? 3.247 3.851 -19.495 1.00 97.25 113 LEU A N 1
ATOM 888 C CA . LEU A 1 113 ? 3.857 3.351 -20.734 1.00 97.25 113 LEU A CA 1
ATOM 889 C C . LEU A 1 113 ? 3.938 1.818 -20.754 1.00 97.25 113 LEU A C 1
ATOM 891 O O . LEU A 1 113 ? 3.598 1.190 -21.758 1.00 97.25 113 LEU A O 1
ATOM 895 N N . ALA A 1 114 ? 4.353 1.205 -19.642 1.00 97.94 114 ALA A N 1
ATOM 896 C CA . ALA A 1 114 ? 4.361 -0.248 -19.519 1.00 97.94 114 ALA A CA 1
ATOM 897 C C . ALA A 1 114 ? 2.939 -0.830 -19.602 1.00 97.94 114 ALA A C 1
ATOM 899 O O . ALA A 1 114 ? 2.720 -1.852 -20.259 1.00 97.94 114 ALA A O 1
ATOM 900 N N . LEU A 1 115 ? 1.970 -0.168 -18.965 1.00 97.38 115 LEU A N 1
ATOM 901 C CA . LEU A 1 115 ? 0.576 -0.591 -18.932 1.00 97.38 115 LEU A CA 1
ATOM 902 C C . LEU A 1 115 ? -0.071 -0.532 -20.316 1.00 97.38 115 LEU A C 1
ATOM 904 O O . LEU A 1 115 ? -0.802 -1.456 -20.669 1.00 97.38 115 LEU A O 1
ATOM 908 N N . ASP A 1 116 ? 0.228 0.487 -21.130 1.00 96.31 116 ASP A N 1
ATOM 909 C CA . ASP A 1 116 ? -0.290 0.572 -22.502 1.00 96.31 116 ASP A CA 1
ATOM 910 C C . ASP A 1 116 ? 0.105 -0.648 -23.345 1.00 96.31 116 ASP A C 1
ATOM 912 O O . ASP A 1 116 ? -0.707 -1.161 -24.121 1.00 96.31 116 ASP A O 1
ATOM 916 N N . TYR A 1 117 ? 1.320 -1.162 -23.142 1.00 96.25 117 TYR A N 1
ATOM 917 C CA . TYR A 1 117 ? 1.758 -2.393 -23.784 1.00 96.25 117 TYR A CA 1
ATOM 918 C C . TYR A 1 117 ? 1.078 -3.630 -23.180 1.00 96.25 117 TYR A C 1
ATOM 920 O O . TYR A 1 117 ? 0.492 -4.434 -23.913 1.00 96.25 117 TYR A O 1
ATOM 928 N N . PHE A 1 118 ? 1.148 -3.803 -21.854 1.00 95.94 118 PHE A N 1
ATOM 929 C CA . PHE A 1 118 ? 0.684 -5.031 -21.200 1.00 95.94 118 PHE A CA 1
ATOM 930 C C . PHE A 1 118 ? -0.835 -5.205 -21.230 1.00 95.94 118 PHE A C 1
ATOM 932 O O . PHE A 1 118 ? -1.291 -6.346 -21.289 1.00 95.94 118 PHE A O 1
ATOM 939 N N . ARG A 1 119 ? -1.621 -4.120 -21.269 1.00 92.88 119 ARG A N 1
ATOM 940 C CA . ARG A 1 119 ? -3.083 -4.215 -21.410 1.00 92.88 119 ARG A CA 1
ATOM 941 C C . ARG A 1 119 ? -3.497 -4.886 -22.725 1.00 92.88 119 ARG A C 1
ATOM 943 O O . ARG A 1 119 ? -4.488 -5.602 -22.740 1.00 92.88 119 ARG A O 1
ATOM 950 N N . LYS A 1 120 ? -2.722 -4.686 -23.801 1.00 92.31 120 LYS A N 1
ATOM 951 C CA . LYS A 1 120 ? -3.014 -5.199 -25.153 1.00 92.31 120 LYS A CA 1
ATOM 952 C C . LYS A 1 120 ? -2.321 -6.531 -25.452 1.00 92.31 120 LYS A C 1
ATOM 954 O O . LYS A 1 120 ? -2.892 -7.375 -26.123 1.00 92.31 120 LYS A O 1
ATOM 959 N N . ASN A 1 121 ? -1.081 -6.698 -24.986 1.00 89.19 121 ASN A N 1
ATOM 960 C CA . ASN A 1 121 ? -0.176 -7.752 -25.472 1.00 89.19 121 ASN A CA 1
ATOM 961 C C . ASN A 1 121 ? 0.514 -8.553 -24.353 1.00 89.19 121 ASN A C 1
ATOM 963 O O . ASN A 1 121 ? 1.344 -9.422 -24.625 1.00 89.19 121 ASN A O 1
ATOM 967 N N . GLY A 1 122 ? 0.269 -8.212 -23.086 1.00 81.31 122 GLY A N 1
ATOM 968 C CA . GLY A 1 122 ? 0.970 -8.793 -21.945 1.00 81.31 122 GLY A CA 1
ATOM 969 C C . GLY A 1 122 ? 0.371 -10.110 -21.463 1.00 81.31 122 GLY A C 1
ATOM 970 O O . GLY A 1 122 ? -0.845 -10.273 -21.533 1.00 81.31 122 GLY A O 1
ATOM 971 N N . PRO A 1 123 ? 1.182 -11.027 -20.894 1.00 88.25 123 PRO A N 1
ATOM 972 C CA . PRO A 1 123 ? 0.615 -12.113 -20.106 1.00 88.25 123 PRO A CA 1
ATOM 973 C C . PRO A 1 123 ? -0.145 -11.529 -18.910 1.00 88.25 123 PRO A C 1
ATOM 975 O O . PRO A 1 123 ? 0.271 -10.509 -18.350 1.00 88.25 123 PRO A O 1
ATOM 978 N N . GLU A 1 124 ? -1.206 -12.211 -18.481 1.00 88.75 124 GLU A N 1
ATOM 979 C CA . GLU A 1 124 ? -2.101 -11.735 -17.415 1.00 88.75 124 GLU A CA 1
ATOM 980 C C . GLU A 1 124 ? -1.340 -11.337 -16.150 1.00 88.75 124 GLU A C 1
ATOM 982 O O . GLU A 1 124 ? -1.592 -10.286 -15.574 1.00 88.75 124 GLU A O 1
ATOM 987 N 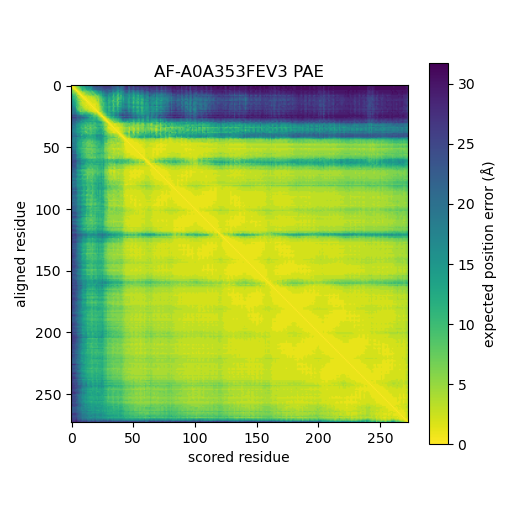N . LYS A 1 125 ? -0.316 -12.120 -15.798 1.00 90.62 125 LYS A N 1
ATOM 988 C CA . LYS A 1 125 ? 0.572 -11.854 -14.665 1.00 90.62 125 LYS A CA 1
ATOM 989 C C . LYS A 1 125 ? 1.284 -10.499 -14.768 1.00 90.62 125 LYS A C 1
ATOM 991 O O . LYS A 1 125 ? 1.263 -9.727 -13.817 1.00 90.62 125 LYS A O 1
ATOM 996 N N . ASP A 1 126 ? 1.919 -10.187 -15.904 1.00 91.88 126 ASP A N 1
ATOM 997 C CA . ASP A 1 126 ? 2.607 -8.893 -16.076 1.00 91.88 126 ASP A CA 1
ATOM 998 C C . ASP A 1 126 ? 1.586 -7.740 -16.065 1.00 91.88 126 ASP A C 1
ATOM 1000 O O . ASP A 1 126 ? 1.859 -6.679 -15.501 1.00 91.88 126 ASP A O 1
ATOM 1004 N N . ARG A 1 127 ? 0.395 -7.961 -16.633 1.00 93.75 127 ARG A N 1
ATOM 1005 C CA . ARG A 1 127 ? -0.706 -6.994 -16.645 1.00 93.75 127 ARG A CA 1
ATOM 1006 C C . ARG A 1 127 ? -1.229 -6.705 -15.232 1.00 93.75 127 ARG A C 1
ATOM 1008 O O . ARG A 1 127 ? -1.285 -5.536 -14.865 1.00 93.75 127 ARG A O 1
ATOM 1015 N N . PHE A 1 128 ? -1.494 -7.736 -14.428 1.00 96.06 128 PHE A N 1
ATOM 1016 C CA . PHE A 1 128 ? -1.906 -7.625 -13.024 1.00 96.06 128 PHE A CA 1
ATOM 1017 C C . PHE A 1 128 ? -0.934 -6.763 -12.219 1.00 96.06 128 PHE A C 1
ATOM 1019 O O . PHE A 1 128 ? -1.326 -5.748 -11.649 1.00 96.06 128 PHE A O 1
ATOM 1026 N N . TYR A 1 129 ? 0.358 -7.116 -12.232 1.00 95.38 129 TYR A N 1
ATOM 1027 C CA . TYR A 1 129 ? 1.349 -6.350 -11.478 1.00 95.38 129 TYR A CA 1
ATOM 1028 C C . TYR A 1 129 ? 1.465 -4.922 -11.983 1.00 95.38 129 TYR A C 1
ATOM 1030 O O . TYR A 1 129 ? 1.681 -4.014 -11.196 1.00 95.38 129 TYR A O 1
ATOM 1038 N N . THR A 1 130 ? 1.331 -4.693 -13.288 1.00 97.06 130 THR A N 1
ATOM 1039 C CA . THR A 1 130 ? 1.389 -3.324 -13.800 1.00 97.06 130 THR A CA 1
ATOM 1040 C C . THR A 1 130 ? 0.188 -2.510 -13.325 1.00 97.06 130 THR A C 1
ATOM 1042 O O . THR A 1 130 ? 0.389 -1.379 -12.897 1.00 97.06 130 THR A O 1
ATOM 1045 N N . TYR A 1 131 ? -1.026 -3.072 -13.321 1.00 98.06 131 TYR A N 1
ATOM 1046 C CA . TYR A 1 131 ? -2.202 -2.403 -12.758 1.00 98.06 131 TYR A CA 1
ATOM 1047 C C . TYR A 1 131 ? -2.028 -2.079 -11.275 1.00 98.06 131 TYR A C 1
ATOM 1049 O O . TYR A 1 131 ? -2.195 -0.921 -10.905 1.00 98.06 131 TYR A O 1
ATOM 1057 N N . LEU A 1 132 ? -1.623 -3.059 -10.459 1.00 98.00 132 LEU A N 1
ATOM 1058 C CA . LEU A 1 132 ? -1.398 -2.868 -9.025 1.00 98.00 132 LEU A CA 1
ATOM 1059 C C . LEU A 1 132 ? -0.383 -1.746 -8.764 1.00 98.00 132 LEU A C 1
ATOM 1061 O O . LEU A 1 132 ? -0.673 -0.805 -8.036 1.00 98.00 132 LEU A O 1
ATOM 1065 N N . GLU A 1 133 ? 0.784 -1.796 -9.409 1.00 98.06 133 GLU A N 1
ATOM 1066 C CA . GLU A 1 133 ? 1.836 -0.802 -9.173 1.00 98.06 133 GLU A CA 1
ATOM 1067 C C . GLU A 1 133 ? 1.437 0.595 -9.675 1.00 98.06 133 GLU A C 1
ATOM 1069 O O . GLU A 1 133 ? 1.769 1.592 -9.032 1.00 98.06 133 GLU A O 1
ATOM 1074 N N . THR A 1 134 ? 0.717 0.674 -10.803 1.00 98.44 134 THR A N 1
ATOM 1075 C CA . THR A 1 134 ? 0.205 1.947 -11.341 1.00 98.44 134 THR A CA 1
ATOM 1076 C C . THR A 1 134 ? -0.866 2.524 -10.419 1.00 98.44 134 THR A C 1
ATOM 1078 O O . THR A 1 134 ? -0.831 3.716 -10.128 1.00 98.44 134 THR A O 1
ATOM 1081 N N . GLY A 1 135 ? -1.779 1.686 -9.919 1.00 98.44 135 GLY A N 1
ATOM 1082 C CA . GLY A 1 135 ? -2.804 2.084 -8.958 1.00 98.44 135 GLY A CA 1
ATOM 1083 C C . GLY A 1 135 ? -2.190 2.635 -7.674 1.00 98.44 135 GLY A C 1
ATOM 1084 O O . GLY A 1 135 ? -2.609 3.691 -7.212 1.00 98.44 135 GLY A O 1
ATOM 1085 N N . SER A 1 136 ? -1.126 2.007 -7.161 1.00 98.19 136 SER A N 1
ATOM 1086 C CA . SER A 1 136 ? -0.405 2.512 -5.983 1.00 98.19 136 SER A CA 1
ATOM 1087 C C . SER A 1 136 ? 0.235 3.873 -6.224 1.00 98.19 136 SER A C 1
ATOM 1089 O O . SER A 1 136 ? 0.174 4.724 -5.345 1.00 98.19 136 SER A O 1
ATOM 1091 N N . VAL A 1 137 ? 0.772 4.131 -7.421 1.00 98.31 137 VAL A N 1
ATOM 1092 C CA . VAL A 1 137 ? 1.275 5.473 -7.753 1.00 98.31 137 VAL A CA 1
ATOM 1093 C C . VAL A 1 137 ? 0.150 6.503 -7.799 1.00 98.31 137 VAL A C 1
ATOM 1095 O O . VAL A 1 137 ? 0.309 7.582 -7.245 1.00 98.31 137 VAL A O 1
ATOM 1098 N N . PHE A 1 138 ? -0.995 6.198 -8.413 1.00 98.56 138 PHE A N 1
ATOM 1099 C CA . PHE A 1 138 ? -2.114 7.151 -8.427 1.00 98.56 138 PHE A CA 1
ATOM 1100 C C . PHE A 1 138 ? -2.712 7.379 -7.039 1.00 98.56 138 PHE A C 1
ATOM 1102 O O . PHE A 1 138 ? -3.123 8.489 -6.725 1.00 98.56 138 PHE A O 1
ATOM 1109 N N . PHE A 1 139 ? -2.677 6.362 -6.181 1.00 97.81 139 PHE A N 1
ATOM 1110 C CA . PHE A 1 139 ? -3.035 6.495 -4.777 1.00 97.81 139 PHE A CA 1
ATOM 1111 C C . PHE A 1 139 ? -2.072 7.437 -4.031 1.00 97.81 139 PHE A C 1
ATOM 1113 O O . PHE A 1 139 ? -2.522 8.274 -3.252 1.00 97.81 139 PHE A O 1
ATOM 1120 N N . GLU A 1 140 ? -0.763 7.339 -4.279 1.00 96.50 140 GLU A N 1
ATOM 1121 C CA . GLU A 1 140 ? 0.249 8.269 -3.746 1.00 96.50 140 GLU A CA 1
ATOM 1122 C C . GLU A 1 140 ? 0.101 9.694 -4.309 1.00 96.50 140 GLU A C 1
ATOM 1124 O O . GLU A 1 140 ? 0.349 10.654 -3.589 1.00 96.50 140 GLU A O 1
ATOM 1129 N N . LEU A 1 141 ? -0.347 9.837 -5.561 1.00 97.44 141 LEU A N 1
ATOM 1130 C CA . LEU A 1 141 ? -0.676 11.120 -6.204 1.00 97.44 141 LEU A CA 1
ATOM 1131 C C . LEU A 1 141 ? -2.050 11.682 -5.792 1.00 97.44 141 LEU A C 1
ATOM 1133 O O . LEU A 1 141 ? -2.512 12.653 -6.382 1.00 97.44 141 LEU A O 1
ATOM 1137 N N . GLU A 1 142 ? -2.722 11.051 -4.827 1.00 97.12 142 GLU A N 1
ATOM 1138 C CA . GLU A 1 142 ? -4.054 11.417 -4.325 1.00 97.12 142 GLU A CA 1
ATOM 1139 C C . GLU A 1 142 ? -5.202 11.341 -5.353 1.00 97.12 142 GLU A C 1
ATOM 1141 O O . GLU A 1 142 ? -6.349 11.646 -5.028 1.00 97.12 142 GLU A O 1
ATOM 1146 N N . ASP A 1 143 ? -4.955 10.812 -6.554 1.00 98.12 143 ASP A N 1
ATOM 1147 C CA . ASP A 1 143 ? -5.993 10.477 -7.533 1.00 98.12 143 ASP A CA 1
ATOM 1148 C C . ASP A 1 143 ? -6.626 9.122 -7.177 1.00 98.12 143 ASP A C 1
ATOM 1150 O O . ASP A 1 143 ? -6.365 8.070 -7.776 1.00 98.12 143 ASP A O 1
ATOM 1154 N N . ARG A 1 144 ? -7.448 9.146 -6.121 1.00 97.62 144 ARG A N 1
ATOM 1155 C CA . ARG A 1 144 ? -8.074 7.946 -5.544 1.00 97.62 144 ARG A CA 1
ATOM 1156 C C . ARG A 1 144 ? -8.993 7.237 -6.534 1.00 97.62 144 ARG A C 1
ATOM 1158 O O . ARG A 1 144 ? -8.998 6.012 -6.563 1.00 97.62 144 ARG A O 1
ATOM 1165 N N . ASN A 1 145 ? -9.729 7.982 -7.360 1.00 98.25 145 ASN A N 1
ATOM 1166 C CA . ASN A 1 145 ? -10.650 7.398 -8.338 1.00 98.25 145 ASN A CA 1
ATOM 1167 C C . ASN A 1 145 ? -9.892 6.618 -9.411 1.00 98.25 145 ASN A C 1
ATOM 1169 O O . ASN A 1 145 ? -10.218 5.465 -9.681 1.00 98.25 145 ASN A O 1
ATOM 1173 N N . LYS A 1 146 ? -8.808 7.184 -9.949 1.00 98.31 146 LYS A N 1
ATOM 1174 C CA . LYS A 1 146 ? -7.982 6.462 -10.918 1.00 98.31 146 LYS A CA 1
ATOM 1175 C C . LYS A 1 146 ? -7.266 5.266 -10.301 1.00 98.31 146 LYS A C 1
ATOM 1177 O O . LYS A 1 146 ? -7.090 4.247 -10.969 1.00 98.31 146 LYS A O 1
ATOM 1182 N N . ALA A 1 147 ? -6.859 5.363 -9.034 1.00 98.69 147 ALA A N 1
ATOM 1183 C CA . ALA A 1 147 ? -6.331 4.216 -8.304 1.00 98.69 147 ALA A CA 1
ATOM 1184 C C . ALA A 1 147 ? -7.375 3.089 -8.202 1.00 98.69 147 ALA A C 1
ATOM 1186 O O . ALA A 1 147 ? -7.047 1.948 -8.521 1.00 98.69 147 ALA A O 1
ATOM 1187 N N . ILE A 1 148 ? -8.625 3.414 -7.841 1.00 98.81 148 ILE A N 1
ATOM 1188 C CA . ILE A 1 148 ? -9.751 2.464 -7.808 1.00 98.81 148 ILE A CA 1
ATOM 1189 C C . ILE A 1 148 ? -9.936 1.803 -9.175 1.00 98.81 148 ILE A C 1
ATOM 1191 O O . ILE A 1 148 ? -9.910 0.577 -9.245 1.00 98.81 148 ILE A O 1
ATOM 1195 N N . ASP A 1 149 ? -10.021 2.578 -10.260 1.00 98.62 149 ASP A N 1
ATOM 1196 C CA . ASP A 1 149 ? -10.203 2.040 -11.616 1.00 98.62 149 ASP A CA 1
ATOM 1197 C C . ASP A 1 149 ? -9.107 1.026 -11.990 1.00 98.62 149 ASP A C 1
ATOM 1199 O O . ASP A 1 149 ? -9.371 -0.023 -12.586 1.00 98.62 149 ASP A O 1
ATOM 1203 N N . LEU A 1 150 ? -7.854 1.327 -11.635 1.00 98.69 150 LEU A N 1
ATOM 1204 C CA . LEU A 1 150 ? -6.705 0.464 -11.910 1.00 98.69 150 LEU A CA 1
ATOM 1205 C C . LEU A 1 150 ? -6.721 -0.808 -11.057 1.00 98.69 150 LEU A C 1
ATOM 1207 O O . LEU A 1 150 ? -6.421 -1.888 -11.567 1.00 98.69 150 LEU A O 1
ATOM 1211 N N . TYR A 1 151 ? -7.076 -0.701 -9.779 1.00 98.69 151 TYR A N 1
ATOM 1212 C CA . TYR A 1 151 ? -7.198 -1.849 -8.886 1.00 98.69 151 TYR A CA 1
ATOM 1213 C C . TYR A 1 151 ? -8.378 -2.755 -9.272 1.00 98.69 151 TYR A C 1
ATOM 1215 O O . TYR A 1 151 ? -8.210 -3.972 -9.357 1.00 98.69 151 TYR A O 1
ATOM 1223 N N . GLU A 1 152 ? -9.542 -2.195 -9.607 1.00 98.44 152 GLU A N 1
ATOM 1224 C CA . GLU A 1 152 ? -10.680 -2.957 -10.137 1.00 98.44 152 GLU A CA 1
ATOM 1225 C C . GLU A 1 152 ? -10.336 -3.637 -11.471 1.00 98.44 152 GLU A C 1
ATOM 1227 O O . GLU A 1 152 ? -10.734 -4.778 -11.718 1.00 98.44 152 GLU A O 1
ATOM 1232 N N . ALA A 1 153 ? -9.565 -2.974 -12.340 1.00 97.38 153 ALA A N 1
ATOM 1233 C CA . ALA A 1 153 ? -9.069 -3.592 -13.567 1.00 97.38 153 ALA A CA 1
ATOM 1234 C C . ALA A 1 153 ? -8.124 -4.773 -13.285 1.00 97.38 153 ALA A C 1
ATOM 1236 O O . ALA A 1 153 ? -8.155 -5.755 -14.028 1.00 97.38 153 ALA A O 1
ATOM 1237 N N . ALA A 1 154 ? -7.321 -4.715 -12.214 1.00 97.25 154 ALA A N 1
ATOM 1238 C CA . ALA A 1 154 ? -6.502 -5.845 -11.773 1.00 97.25 154 ALA A CA 1
ATOM 1239 C C . ALA A 1 154 ? -7.358 -7.022 -11.276 1.00 97.25 154 ALA A C 1
ATOM 1241 O O . ALA A 1 154 ? -7.044 -8.165 -11.603 1.00 97.25 154 ALA A O 1
ATOM 1242 N N . LEU A 1 155 ? -8.445 -6.753 -10.540 1.00 96.44 155 LEU A N 1
ATOM 1243 C CA . LEU A 1 155 ? -9.356 -7.782 -10.014 1.00 96.44 155 LEU A CA 1
ATOM 1244 C C . LEU A 1 155 ? -10.122 -8.548 -11.099 1.00 96.44 155 LEU A C 1
ATOM 1246 O O . LEU A 1 155 ? -10.527 -9.682 -10.871 1.00 96.44 155 LEU A O 1
ATOM 1250 N N . LYS A 1 156 ? -10.312 -7.956 -12.283 1.00 95.69 156 LYS A N 1
ATOM 1251 C CA . LYS A 1 156 ? -10.989 -8.599 -13.425 1.00 95.69 156 LYS A CA 1
ATOM 1252 C C . LYS A 1 156 ? -10.127 -9.646 -14.149 1.00 95.69 156 LYS A C 1
ATOM 1254 O O . LYS A 1 156 ? -10.592 -10.239 -15.119 1.00 95.69 156 LYS A O 1
ATOM 1259 N N . LEU A 1 157 ? -8.869 -9.828 -13.747 1.00 94.94 157 LEU A N 1
ATOM 1260 C CA . LEU A 1 157 ? -7.937 -10.783 -14.358 1.00 94.94 157 LEU A CA 1
ATOM 1261 C C . LEU A 1 157 ? -8.030 -12.164 -13.703 1.00 94.94 157 LEU A C 1
ATOM 1263 O O . LEU A 1 157 ? -8.590 -12.296 -12.619 1.00 94.94 157 LEU A O 1
ATOM 1267 N N . ASP A 1 158 ? -7.433 -13.190 -14.317 1.00 92.69 158 ASP A N 1
ATOM 1268 C CA . ASP A 1 158 ? -7.259 -14.475 -13.640 1.00 92.69 158 ASP A CA 1
ATOM 1269 C C . ASP A 1 158 ? -6.242 -14.339 -12.493 1.00 92.69 158 ASP A C 1
ATOM 1271 O O . ASP A 1 158 ? -5.039 -14.127 -12.696 1.00 92.69 158 ASP A O 1
ATOM 1275 N N . LEU A 1 159 ? -6.745 -14.468 -11.264 1.00 91.25 159 LEU A N 1
ATOM 1276 C CA . LEU A 1 159 ? -5.969 -14.332 -10.034 1.00 91.25 159 LEU A CA 1
ATOM 1277 C C . LEU A 1 159 ? -5.366 -15.662 -9.557 1.00 91.25 159 LEU A C 1
ATOM 1279 O O . LEU A 1 159 ? -4.591 -15.661 -8.605 1.00 91.25 159 LEU A O 1
ATOM 1283 N N . SER A 1 160 ? -5.638 -16.790 -10.228 1.00 88.94 160 SER A N 1
ATOM 1284 C CA . SER A 1 160 ? -5.196 -18.133 -9.800 1.00 88.94 160 SER A CA 1
ATOM 1285 C C . SER A 1 160 ? -3.674 -18.296 -9.692 1.00 88.94 160 SER A C 1
ATOM 1287 O O . SER A 1 160 ? -3.179 -19.174 -8.987 1.00 88.94 160 SER A O 1
ATOM 1289 N N . ARG A 1 161 ? -2.914 -17.452 -10.401 1.00 86.88 161 ARG A N 1
ATOM 1290 C CA . ARG A 1 161 ? -1.439 -17.451 -10.429 1.00 86.88 161 ARG A CA 1
ATOM 1291 C C . ARG A 1 161 ? -0.818 -16.237 -9.741 1.00 86.88 161 ARG A C 1
ATOM 1293 O O . ARG A 1 161 ? 0.395 -16.017 -9.869 1.00 86.88 161 ARG A O 1
ATOM 1300 N N . VAL A 1 162 ? -1.637 -15.416 -9.091 1.00 91.06 162 VAL A N 1
ATOM 1301 C CA . VAL A 1 162 ? -1.184 -14.262 -8.319 1.00 91.06 162 VAL A CA 1
ATOM 1302 C C . VAL A 1 162 ? -0.775 -14.742 -6.932 1.00 91.06 162 VAL A C 1
ATOM 1304 O O . VAL A 1 162 ? -1.448 -15.555 -6.312 1.00 91.06 162 VAL A O 1
ATOM 1307 N N . ASP A 1 163 ? 0.367 -14.249 -6.466 1.00 92.50 163 ASP A N 1
ATOM 1308 C CA . ASP A 1 163 ? 0.853 -14.523 -5.117 1.00 92.50 163 ASP A CA 1
ATOM 1309 C C . ASP A 1 163 ? -0.109 -13.943 -4.068 1.00 92.50 163 ASP A C 1
ATOM 1311 O O . ASP A 1 163 ? -0.533 -12.791 -4.201 1.00 92.50 163 ASP A O 1
ATOM 1315 N N . SER A 1 164 ? -0.425 -14.712 -3.025 1.00 94.81 164 SER A N 1
ATOM 1316 C CA . SER A 1 164 ? -1.366 -14.304 -1.976 1.00 94.81 164 SER A CA 1
ATOM 1317 C C . SER A 1 164 ? -0.994 -12.967 -1.328 1.00 94.81 164 SER A C 1
ATOM 1319 O O . SER A 1 164 ? -1.882 -12.157 -1.076 1.00 94.81 164 SER A O 1
ATOM 1321 N N . ALA A 1 165 ? 0.297 -12.662 -1.149 1.00 94.62 165 ALA A N 1
ATOM 1322 C CA . ALA A 1 165 ? 0.723 -11.372 -0.607 1.00 94.62 165 ALA A CA 1
ATOM 1323 C C . ALA A 1 165 ? 0.333 -10.219 -1.540 1.00 94.62 165 ALA A C 1
ATOM 1325 O O . ALA A 1 165 ? -0.114 -9.165 -1.103 1.00 94.62 165 ALA A O 1
ATOM 1326 N N . LYS A 1 166 ? 0.441 -10.434 -2.853 1.00 95.44 166 LYS A N 1
ATOM 1327 C CA . LYS A 1 166 ? 0.100 -9.424 -3.863 1.00 95.44 166 LYS A CA 1
ATOM 1328 C C . LYS A 1 166 ? -1.403 -9.276 -4.058 1.00 95.44 166 LYS A C 1
ATOM 1330 O O . LYS A 1 166 ? -1.861 -8.194 -4.419 1.00 95.44 166 LYS A O 1
ATOM 1335 N N . LEU A 1 167 ? -2.160 -10.336 -3.802 1.00 96.19 167 LEU A N 1
ATOM 1336 C CA . LEU A 1 167 ? -3.613 -10.275 -3.728 1.00 96.19 167 LEU A CA 1
ATOM 1337 C C . LEU A 1 167 ? -4.077 -9.518 -2.471 1.00 96.19 167 LEU A C 1
ATOM 1339 O O . LEU A 1 167 ? -4.959 -8.668 -2.563 1.00 96.19 167 LEU A O 1
ATOM 1343 N N . SER A 1 168 ? -3.432 -9.754 -1.325 1.00 96.56 168 SER A N 1
ATOM 1344 C CA . SER A 1 168 ? -3.667 -8.994 -0.092 1.00 96.56 168 SER A CA 1
ATOM 1345 C C . SER A 1 168 ? -3.358 -7.499 -0.260 1.00 96.56 168 SER A C 1
ATOM 1347 O O . SER A 1 168 ? -4.188 -6.660 0.100 1.00 96.56 168 SER A O 1
ATOM 1349 N N . ASP A 1 169 ? -2.223 -7.158 -0.887 1.00 96.69 169 ASP A N 1
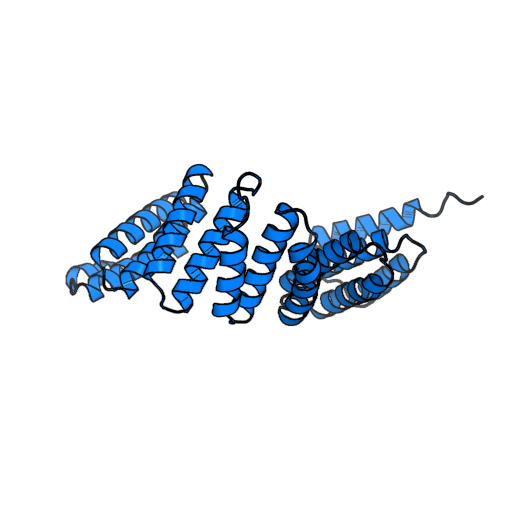ATOM 1350 C CA . ASP A 1 169 ? -1.866 -5.772 -1.229 1.00 96.69 169 ASP A CA 1
ATOM 1351 C C . ASP A 1 169 ? -2.981 -5.103 -2.052 1.00 96.69 169 ASP A C 1
ATOM 1353 O O . ASP A 1 169 ? -3.373 -3.969 -1.775 1.00 96.69 169 ASP A O 1
ATOM 1357 N N . LEU A 1 170 ? -3.511 -5.805 -3.063 1.00 98.31 170 LEU A N 1
ATOM 1358 C CA . LEU A 1 170 ? -4.579 -5.294 -3.921 1.00 98.31 170 LEU A CA 1
ATOM 1359 C C . LEU A 1 170 ? -5.856 -4.996 -3.130 1.00 98.31 170 LEU A C 1
ATOM 1361 O O . LEU A 1 170 ? -6.383 -3.889 -3.234 1.00 98.31 170 LEU A O 1
ATOM 1365 N N . TYR A 1 171 ? -6.334 -5.948 -2.327 1.00 98.56 171 TYR A N 1
ATOM 1366 C CA . TYR A 1 171 ? -7.541 -5.761 -1.519 1.00 98.56 171 TYR A CA 1
ATOM 1367 C C . TYR A 1 171 ? -7.382 -4.655 -0.477 1.00 98.56 171 TYR A C 1
ATOM 1369 O O . TYR A 1 171 ? -8.278 -3.827 -0.313 1.00 98.56 171 TYR A O 1
ATOM 1377 N N . THR A 1 172 ? -6.225 -4.593 0.181 1.00 98.25 172 THR A N 1
ATOM 1378 C CA . THR A 1 172 ? -5.920 -3.548 1.163 1.00 98.25 172 THR A CA 1
ATOM 1379 C C . THR A 1 172 ? -5.920 -2.171 0.511 1.00 98.25 172 THR A C 1
ATOM 1381 O O . THR A 1 172 ? -6.579 -1.256 1.003 1.00 98.25 172 THR A O 1
ATOM 1384 N N . ASN A 1 173 ? -5.234 -2.025 -0.624 1.00 98.31 173 ASN A N 1
ATOM 1385 C CA . ASN A 1 173 ? -5.147 -0.758 -1.342 1.00 98.31 173 ASN A CA 1
ATOM 1386 C C . ASN A 1 173 ? -6.500 -0.300 -1.890 1.00 98.31 173 ASN A C 1
ATOM 1388 O O . ASN A 1 173 ? -6.811 0.890 -1.846 1.00 98.31 173 ASN A O 1
ATOM 1392 N N . LEU A 1 174 ? -7.303 -1.234 -2.396 1.00 98.38 174 LEU A N 1
ATOM 1393 C CA . LEU A 1 174 ? -8.634 -0.945 -2.901 1.00 98.38 174 LEU A CA 1
ATOM 1394 C C . LEU A 1 174 ? -9.577 -0.533 -1.758 1.00 98.38 174 LEU A C 1
ATOM 1396 O O . LEU A 1 174 ? -10.251 0.489 -1.872 1.00 98.38 174 LEU A O 1
ATOM 1400 N N . GLY A 1 175 ? -9.549 -1.250 -0.629 1.00 98.56 175 GLY A N 1
ATOM 1401 C CA . GLY A 1 175 ? -10.298 -0.885 0.575 1.00 98.56 175 GLY A CA 1
ATOM 1402 C C . GLY A 1 175 ? -9.943 0.515 1.081 1.00 98.56 175 GLY A C 1
ATOM 1403 O O . GLY A 1 175 ? -10.830 1.350 1.258 1.00 98.56 175 GLY A O 1
ATOM 1404 N N . LEU A 1 176 ? -8.644 0.827 1.180 1.00 98.62 176 LEU A N 1
ATOM 1405 C CA . LEU A 1 176 ? -8.181 2.168 1.545 1.00 98.62 176 LEU A CA 1
ATOM 1406 C C . LEU A 1 176 ? -8.641 3.228 0.536 1.00 98.62 176 LEU A C 1
ATOM 1408 O O . LEU A 1 176 ? -9.057 4.312 0.933 1.00 98.62 176 LEU A O 1
ATOM 1412 N N . ALA A 1 177 ? -8.58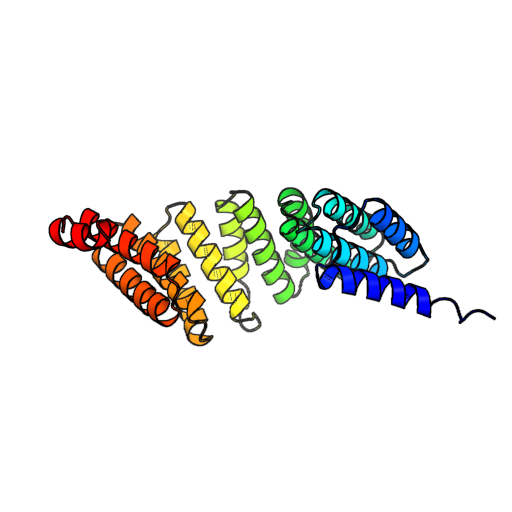0 2.948 -0.768 1.00 98.62 177 ALA A N 1
ATOM 1413 C CA . ALA A 1 177 ? -8.989 3.912 -1.788 1.00 98.62 177 ALA A CA 1
ATOM 1414 C C . ALA A 1 177 ? -10.486 4.247 -1.695 1.00 98.62 177 ALA A C 1
ATOM 1416 O O . ALA A 1 177 ? -10.856 5.421 -1.772 1.00 98.62 177 ALA A O 1
ATOM 1417 N N . TYR A 1 178 ? -11.341 3.255 -1.438 1.00 98.75 178 TYR A N 1
ATOM 1418 C CA . TYR A 1 178 ? -12.751 3.512 -1.149 1.00 98.75 178 TYR A CA 1
ATOM 1419 C C . TYR A 1 178 ? -12.963 4.243 0.176 1.00 98.75 178 TYR A C 1
ATOM 1421 O O . TYR A 1 178 ? -13.775 5.163 0.236 1.00 98.75 178 TYR A O 1
ATOM 1429 N N . GLN A 1 179 ? -12.205 3.907 1.222 1.00 98.31 179 GLN A N 1
ATOM 1430 C CA . GLN A 1 179 ? -12.275 4.612 2.501 1.00 98.31 179 GLN A CA 1
ATOM 1431 C C . GLN A 1 179 ? -11.953 6.108 2.331 1.00 98.31 179 GLN A C 1
ATOM 1433 O O . GLN A 1 179 ? -12.709 6.956 2.799 1.00 98.31 179 GLN A O 1
ATOM 1438 N N . TYR A 1 180 ? -10.886 6.446 1.598 1.00 98.00 180 TYR A N 1
ATOM 1439 C CA . TYR A 1 180 ? -10.503 7.837 1.314 1.00 98.00 180 TYR A CA 1
ATOM 1440 C C . TYR A 1 180 ? -11.471 8.577 0.380 1.00 98.00 180 TYR A C 1
ATOM 1442 O O . TYR A 1 180 ? -11.396 9.798 0.278 1.00 98.00 180 TYR A O 1
ATOM 1450 N N . THR A 1 181 ? -12.381 7.864 -0.286 1.00 98.19 181 THR A N 1
ATOM 1451 C CA . THR A 1 181 ? -13.480 8.451 -1.072 1.00 98.19 181 THR A CA 1
ATOM 1452 C C . THR A 1 181 ? -14.828 8.361 -0.346 1.00 98.19 181 THR A C 1
ATOM 1454 O O . THR A 1 181 ? -15.871 8.577 -0.957 1.00 98.19 181 THR A O 1
ATOM 1457 N N . SER A 1 182 ? -14.818 8.038 0.955 1.00 98.19 182 SER A N 1
ATOM 1458 C CA . SER A 1 182 ? -16.003 7.880 1.815 1.00 98.19 182 SER A CA 1
ATOM 1459 C C . SER A 1 182 ? -17.002 6.810 1.346 1.00 98.19 182 SER A C 1
ATOM 1461 O O . SER A 1 182 ? -18.164 6.795 1.751 1.00 98.19 182 SER A O 1
ATOM 1463 N N . ARG A 1 183 ? -16.550 5.864 0.517 1.00 98.69 183 ARG A N 1
ATOM 1464 C CA . ARG A 1 183 ? -17.323 4.717 0.018 1.00 98.69 183 ARG A CA 1
ATOM 1465 C C . ARG A 1 183 ? -17.147 3.518 0.949 1.00 98.69 183 ARG A C 1
ATOM 1467 O O . ARG A 1 183 ? -16.567 2.491 0.603 1.00 98.69 183 ARG A O 1
ATOM 1474 N N . PHE A 1 184 ? -17.599 3.676 2.191 1.00 98.62 184 PHE A N 1
ATOM 1475 C CA . PHE A 1 184 ? -17.254 2.756 3.279 1.00 98.62 184 PHE A CA 1
ATOM 1476 C C . PHE A 1 184 ? -17.820 1.339 3.118 1.00 98.62 184 PHE A C 1
ATOM 1478 O O . PHE A 1 184 ? -17.209 0.391 3.598 1.00 98.62 184 PHE A O 1
ATOM 1485 N N . LYS A 1 185 ? -18.949 1.156 2.419 1.00 98.56 185 LYS A N 1
ATOM 1486 C CA . LYS A 1 185 ? -19.512 -0.185 2.172 1.00 98.56 185 LYS A CA 1
ATOM 1487 C C . LYS A 1 185 ? -18.615 -1.004 1.244 1.00 98.56 185 LYS A C 1
ATOM 1489 O O . LYS A 1 185 ? -18.347 -2.172 1.519 1.00 98.56 185 LYS A O 1
ATOM 1494 N N . GLU A 1 186 ? -18.114 -0.386 0.180 1.00 98.75 186 GLU A N 1
ATOM 1495 C CA . GLU A 1 186 ? -17.131 -0.994 -0.714 1.00 98.75 186 GLU A CA 1
ATOM 1496 C C . GLU A 1 186 ? -15.800 -1.222 0.007 1.00 98.75 186 GLU A C 1
ATOM 1498 O O . GLU A 1 186 ? -15.220 -2.300 -0.110 1.00 98.75 186 GLU A O 1
ATOM 1503 N N . ALA A 1 187 ? -15.353 -0.262 0.824 1.00 98.75 187 ALA A N 1
ATOM 1504 C CA . ALA A 1 187 ? -14.149 -0.424 1.638 1.00 98.75 187 ALA A CA 1
ATOM 1505 C C . ALA A 1 187 ? -14.241 -1.647 2.567 1.00 98.75 187 ALA A C 1
ATOM 1507 O O . ALA A 1 187 ? -13.317 -2.459 2.605 1.00 98.75 187 ALA A O 1
ATOM 1508 N N . ILE A 1 188 ? -15.378 -1.825 3.252 1.00 98.88 188 ILE A N 1
ATOM 1509 C CA . ILE A 1 188 ? -15.655 -2.992 4.101 1.00 98.88 188 ILE A CA 1
ATOM 1510 C C . ILE A 1 188 ? -15.547 -4.284 3.296 1.00 98.88 188 ILE A C 1
ATOM 1512 O O . ILE A 1 188 ? -14.844 -5.198 3.722 1.00 98.88 188 ILE A O 1
ATOM 1516 N N . HIS A 1 189 ? -16.196 -4.358 2.129 1.00 98.69 189 HIS A N 1
ATOM 1517 C CA . HIS A 1 189 ? -16.140 -5.545 1.276 1.00 98.69 189 HIS A CA 1
ATOM 1518 C C . HIS A 1 189 ? -14.693 -5.955 0.967 1.00 98.69 189 HIS A C 1
ATOM 1520 O O . HIS A 1 189 ? -14.309 -7.101 1.206 1.00 98.69 189 HIS A O 1
ATOM 1526 N N . TYR A 1 190 ? -13.863 -5.015 0.512 1.00 98.69 190 TYR A N 1
ATOM 1527 C CA . TYR A 1 190 ? -12.488 -5.331 0.132 1.00 98.69 190 TYR A CA 1
ATOM 1528 C C . TYR A 1 190 ? -11.555 -5.546 1.323 1.00 98.69 190 TYR A C 1
ATOM 1530 O O . TYR A 1 190 ? -10.679 -6.406 1.250 1.00 98.69 190 TYR A O 1
ATOM 1538 N N . HIS A 1 191 ? -11.757 -4.860 2.450 1.00 98.69 191 HIS A N 1
ATOM 1539 C CA . HIS A 1 191 ? -11.021 -5.172 3.674 1.00 98.69 191 HIS A CA 1
ATOM 1540 C C . HIS A 1 191 ? -11.362 -6.567 4.220 1.00 98.69 191 HIS A C 1
ATOM 1542 O O . HIS A 1 191 ? -10.464 -7.244 4.716 1.00 98.69 191 HIS A O 1
ATOM 1548 N N . PHE A 1 192 ? -12.605 -7.043 4.076 1.00 98.50 192 PHE A N 1
ATOM 1549 C CA . PHE A 1 192 ? -12.963 -8.425 4.417 1.00 98.50 192 PHE A CA 1
ATOM 1550 C C . PHE A 1 192 ? -12.321 -9.451 3.481 1.00 98.50 192 PHE A C 1
ATOM 1552 O O . PHE A 1 192 ? -11.805 -10.463 3.957 1.00 98.50 192 PHE A O 1
ATOM 1559 N N . GLU A 1 193 ? -12.312 -9.208 2.169 1.00 98.25 193 GLU A N 1
ATOM 1560 C CA . GLU A 1 193 ? -11.628 -10.104 1.227 1.00 98.25 193 GLU A CA 1
ATOM 1561 C C . GLU A 1 193 ? -10.116 -10.156 1.503 1.00 98.25 193 GLU A C 1
ATOM 1563 O O . GLU A 1 193 ? -9.539 -11.242 1.576 1.00 98.25 193 GLU A O 1
ATOM 1568 N N . GLY A 1 194 ? -9.485 -9.008 1.779 1.00 98.06 194 GLY A N 1
ATOM 1569 C CA . GLY A 1 194 ? -8.086 -8.939 2.211 1.00 98.06 194 GLY A CA 1
ATOM 15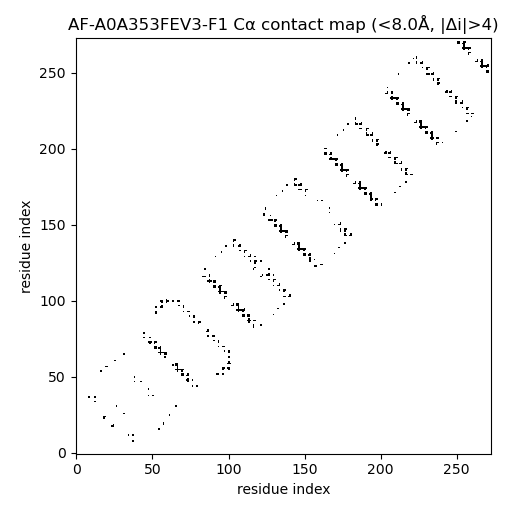70 C C . GLY A 1 194 ? -7.827 -9.694 3.518 1.00 98.06 194 GLY A C 1
ATOM 1571 O O . GLY A 1 194 ? -6.879 -10.477 3.592 1.00 98.06 194 GLY A O 1
ATOM 1572 N N . LEU A 1 195 ? -8.711 -9.541 4.512 1.00 98.44 195 LEU A N 1
ATOM 1573 C CA . LEU A 1 195 ? -8.639 -10.249 5.794 1.00 98.44 195 LEU A CA 1
ATOM 1574 C C . LEU A 1 195 ? -8.602 -11.775 5.603 1.00 98.44 195 LEU A C 1
ATOM 1576 O O . LEU A 1 195 ? -7.792 -12.464 6.223 1.00 98.44 195 LEU A O 1
ATOM 1580 N N . ARG A 1 196 ? -9.447 -12.317 4.717 1.00 98.19 196 ARG A N 1
ATOM 1581 C CA . ARG A 1 196 ? -9.473 -13.760 4.419 1.00 98.19 196 ARG A CA 1
ATOM 1582 C C . ARG A 1 196 ? -8.135 -14.252 3.866 1.00 98.19 196 ARG A C 1
ATOM 1584 O O . ARG A 1 196 ? -7.685 -15.334 4.239 1.00 98.19 196 ARG A O 1
ATOM 1591 N N . VAL A 1 197 ? -7.496 -13.458 3.005 1.00 97.94 197 VAL A N 1
ATOM 1592 C CA . VAL A 1 197 ? -6.189 -13.792 2.422 1.00 97.94 197 VAL A CA 1
ATOM 1593 C C . VAL A 1 197 ? -5.092 -13.779 3.488 1.00 97.94 197 VAL A C 1
ATOM 1595 O O . VAL A 1 197 ? -4.325 -14.736 3.569 1.00 97.94 197 VAL A O 1
ATOM 1598 N N . VAL A 1 198 ? -5.027 -12.750 4.338 1.00 98.19 198 VAL A N 1
ATOM 1599 C CA . VAL A 1 198 ? -3.959 -12.639 5.355 1.00 98.19 198 VAL A CA 1
ATOM 1600 C C . VAL A 1 198 ? -4.083 -13.679 6.466 1.00 98.19 198 VAL A C 1
ATOM 1602 O O . VAL A 1 198 ? -3.060 -14.197 6.912 1.00 98.19 198 VAL A O 1
ATOM 1605 N N . ILE A 1 199 ? -5.308 -14.075 6.836 1.00 98.00 199 ILE A N 1
ATOM 1606 C CA . ILE A 1 199 ? -5.539 -15.205 7.750 1.00 98.00 199 ILE A CA 1
ATOM 1607 C C . ILE A 1 199 ? -4.995 -16.499 7.136 1.00 98.00 199 ILE A C 1
ATOM 1609 O O . ILE A 1 199 ? -4.278 -17.244 7.802 1.00 98.00 199 ILE A O 1
ATOM 1613 N N . ALA A 1 200 ? -5.286 -16.760 5.856 1.00 97.62 200 ALA A N 1
ATOM 1614 C CA . ALA A 1 200 ? -4.789 -17.950 5.161 1.00 97.62 200 ALA A CA 1
ATOM 1615 C C . ALA A 1 200 ? -3.258 -17.955 4.997 1.00 97.62 200 ALA A C 1
ATOM 1617 O O . ALA A 1 200 ? -2.647 -19.018 4.917 1.00 97.62 200 ALA A O 1
ATOM 1618 N N . MET A 1 201 ? -2.634 -16.777 4.954 1.00 97.25 201 MET A N 1
ATOM 1619 C CA . MET A 1 201 ? -1.178 -16.619 4.942 1.00 97.25 201 MET A CA 1
ATOM 1620 C C . MET A 1 201 ? -0.538 -16.710 6.333 1.00 97.25 201 MET A C 1
ATOM 1622 O O . MET A 1 201 ? 0.688 -16.721 6.422 1.00 97.25 201 MET A O 1
ATOM 1626 N N . HIS A 1 202 ? -1.338 -16.751 7.402 1.00 97.25 202 HIS A N 1
ATOM 1627 C CA . HIS A 1 202 ? -0.878 -16.627 8.786 1.00 97.25 202 HIS A CA 1
ATOM 1628 C C . HIS A 1 202 ? -0.082 -15.334 9.053 1.00 97.25 202 HIS A C 1
ATOM 1630 O O . HIS A 1 202 ? 0.804 -15.303 9.909 1.00 97.25 202 HIS A O 1
ATOM 1636 N N . ASP A 1 203 ? -0.400 -14.250 8.336 1.00 97.69 203 ASP A N 1
ATOM 1637 C CA . ASP A 1 203 ? 0.179 -12.929 8.587 1.00 97.69 203 ASP A CA 1
ATOM 1638 C C . ASP A 1 203 ? -0.631 -12.204 9.667 1.00 97.69 203 ASP A C 1
ATOM 1640 O O . ASP A 1 203 ? -1.545 -11.424 9.393 1.00 97.69 203 ASP A O 1
ATOM 1644 N N . ILE A 1 204 ? -0.275 -12.476 10.922 1.00 97.69 204 ILE A N 1
ATOM 1645 C CA . ILE A 1 204 ? -0.950 -11.920 12.102 1.00 97.69 204 ILE A CA 1
ATOM 1646 C C . ILE A 1 204 ? -0.871 -10.385 12.177 1.00 97.69 204 ILE A C 1
ATOM 1648 O O . ILE A 1 204 ? -1.761 -9.739 12.728 1.00 97.69 204 ILE A O 1
ATOM 1652 N N . SER A 1 205 ? 0.161 -9.766 11.598 1.00 97.06 205 SER A N 1
ATOM 1653 C CA . SER A 1 205 ? 0.298 -8.304 11.590 1.00 97.06 205 SER A CA 1
ATOM 1654 C C . SER A 1 205 ? -0.674 -7.666 10.594 1.00 97.06 205 SER A C 1
ATOM 1656 O O . SER A 1 205 ? -1.373 -6.689 10.904 1.00 97.06 205 SER A O 1
ATOM 1658 N N . ALA A 1 206 ? -0.773 -8.252 9.399 1.00 97.25 206 ALA A N 1
ATOM 1659 C CA . ALA A 1 206 ? -1.727 -7.820 8.388 1.00 97.25 206 ALA A CA 1
ATOM 1660 C C . ALA A 1 206 ? -3.179 -8.155 8.781 1.00 97.25 206 ALA A C 1
ATOM 1662 O O . ALA A 1 206 ? -4.088 -7.378 8.475 1.00 97.25 206 ALA A O 1
ATOM 1663 N N . GLU A 1 207 ? -3.405 -9.244 9.523 1.00 98.31 207 GLU A N 1
ATOM 1664 C CA . GLU A 1 207 ? -4.700 -9.578 10.127 1.00 98.31 207 GLU A CA 1
ATOM 1665 C C . GLU A 1 207 ? -5.172 -8.469 11.082 1.00 98.31 207 GLU A C 1
ATOM 1667 O O . GLU A 1 207 ? -6.266 -7.923 10.908 1.00 98.31 207 GLU A O 1
ATOM 1672 N N . ALA A 1 208 ? -4.323 -8.053 12.032 1.00 98.31 208 ALA A N 1
ATOM 1673 C CA . ALA A 1 208 ? -4.639 -6.963 12.959 1.00 98.31 208 ALA A CA 1
ATOM 1674 C C . ALA A 1 208 ? -4.948 -5.648 12.224 1.00 98.31 208 ALA A C 1
ATOM 1676 O O . ALA A 1 208 ? -5.905 -4.941 12.555 1.00 98.31 208 ALA A O 1
ATOM 1677 N N . SER A 1 209 ? -4.161 -5.342 11.190 1.00 97.88 209 SER A N 1
ATOM 1678 C CA . SER A 1 209 ? -4.336 -4.144 10.364 1.00 97.88 209 SER A CA 1
ATOM 1679 C C . SER A 1 209 ? -5.643 -4.174 9.561 1.00 97.88 209 SER A C 1
ATOM 1681 O O . SER A 1 209 ? -6.307 -3.147 9.419 1.00 97.88 209 SER A O 1
ATOM 1683 N N . SER A 1 210 ? -6.063 -5.351 9.096 1.00 98.44 210 SER A N 1
ATOM 1684 C CA . SER A 1 210 ? -7.325 -5.531 8.369 1.00 98.44 210 SER A CA 1
ATOM 1685 C C . SER A 1 210 ? -8.537 -5.341 9.285 1.00 98.44 210 SER A C 1
ATOM 1687 O O . SER A 1 210 ? -9.446 -4.585 8.941 1.00 98.44 210 SER A O 1
ATOM 1689 N N . TYR A 1 211 ? -8.523 -5.926 10.490 1.00 98.75 211 TYR A N 1
ATOM 1690 C CA . TYR A 1 211 ? -9.556 -5.662 11.501 1.00 98.75 211 TYR A CA 1
ATOM 1691 C C . TYR A 1 211 ? -9.622 -4.186 11.891 1.00 98.75 211 TYR A C 1
ATOM 1693 O O . TYR A 1 211 ? -10.706 -3.619 12.019 1.00 98.75 211 TYR A O 1
ATOM 1701 N N . ASN A 1 212 ? -8.468 -3.536 12.031 1.00 98.31 212 ASN A N 1
ATOM 1702 C CA . ASN A 1 212 ? -8.413 -2.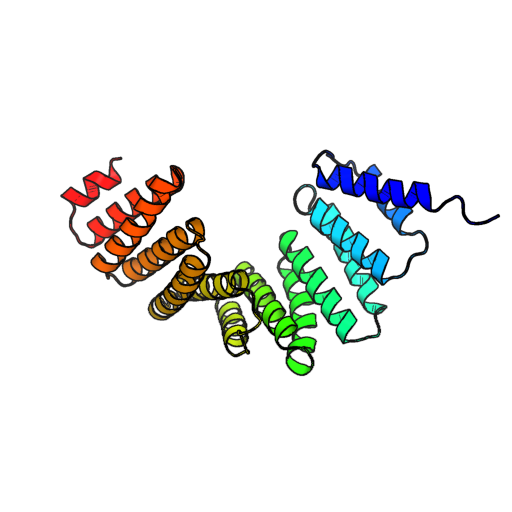103 12.274 1.00 98.31 212 ASN A CA 1
ATOM 1703 C C . ASN A 1 212 ? -9.136 -1.307 11.173 1.00 98.31 212 ASN A C 1
ATOM 1705 O O . ASN A 1 212 ? -9.970 -0.461 11.488 1.00 98.31 212 ASN A O 1
ATOM 1709 N N . ASN A 1 213 ? -8.842 -1.582 9.901 1.00 98.56 213 ASN A N 1
ATOM 1710 C CA . ASN A 1 213 ? -9.437 -0.842 8.786 1.00 98.56 213 ASN A CA 1
ATOM 1711 C C . ASN A 1 213 ? -10.951 -1.078 8.681 1.00 98.56 213 ASN A C 1
ATOM 1713 O O . ASN A 1 213 ? -11.707 -0.134 8.448 1.00 98.56 213 ASN A O 1
ATOM 1717 N N . LEU A 1 214 ? -11.410 -2.308 8.940 1.00 98.81 214 LEU A N 1
ATOM 1718 C CA . LEU A 1 214 ? -12.838 -2.610 9.061 1.00 98.81 214 LEU A CA 1
ATOM 1719 C C . LEU A 1 214 ? -13.490 -1.797 10.182 1.00 98.81 214 LEU A C 1
ATOM 1721 O O . LEU A 1 214 ? -14.536 -1.191 9.966 1.00 98.81 214 LEU A O 1
ATOM 1725 N N . GLY A 1 215 ? -12.858 -1.737 11.358 1.00 98.56 215 GLY A N 1
ATOM 1726 C CA . GLY A 1 215 ? -13.361 -0.956 12.486 1.00 98.56 215 GLY A CA 1
ATOM 1727 C C . GLY A 1 215 ? -13.491 0.534 12.167 1.00 98.56 215 GLY A C 1
ATOM 1728 O O . GLY A 1 215 ? -14.484 1.150 12.548 1.00 98.56 215 GLY A O 1
ATOM 1729 N N . VAL A 1 216 ? -12.547 1.098 11.403 1.00 98.50 216 VAL A N 1
ATOM 1730 C CA . VAL A 1 216 ? -12.644 2.485 10.919 1.00 98.50 216 VAL A CA 1
ATOM 1731 C C . VAL A 1 216 ? -13.845 2.653 9.997 1.00 98.50 216 VAL A C 1
ATOM 1733 O O . VAL A 1 216 ? -14.648 3.554 10.209 1.00 98.50 216 VAL A O 1
ATOM 1736 N N . CYS A 1 217 ? -14.026 1.768 9.017 1.00 98.75 217 CYS A N 1
ATOM 1737 C CA . CYS A 1 217 ? -15.149 1.884 8.088 1.00 98.75 217 CYS A CA 1
ATOM 1738 C C . CYS A 1 217 ? -16.511 1.754 8.790 1.00 98.75 217 CYS A C 1
ATOM 1740 O O . CYS A 1 217 ? -17.433 2.506 8.484 1.00 98.75 217 CYS A O 1
ATOM 1742 N N . TYR A 1 218 ? -16.639 0.839 9.755 1.00 98.81 218 TYR A N 1
ATOM 1743 C CA . TYR A 1 218 ? -17.854 0.705 10.562 1.00 98.81 218 TYR A CA 1
ATOM 1744 C C . TYR A 1 218 ? -18.118 1.937 11.429 1.00 98.81 218 TYR A C 1
ATOM 1746 O O . TYR A 1 218 ? -19.262 2.379 11.539 1.00 98.81 218 TYR A O 1
ATOM 1754 N N . LEU A 1 219 ? -17.064 2.518 12.008 1.00 98.38 219 LEU A N 1
ATOM 1755 C CA . LEU A 1 219 ? -17.170 3.732 12.810 1.00 98.38 219 LEU A CA 1
ATOM 1756 C C . LEU A 1 219 ? -17.710 4.903 11.979 1.00 98.38 219 LEU A C 1
ATOM 1758 O O . LEU A 1 219 ? -18.634 5.582 12.423 1.00 98.38 219 LEU A O 1
ATOM 1762 N N . GLU A 1 220 ? -17.185 5.097 10.768 1.00 98.06 220 GLU A N 1
ATOM 1763 C CA . GLU A 1 220 ? -17.628 6.146 9.835 1.00 98.06 220 GLU A CA 1
ATOM 1764 C C . GLU A 1 220 ? -19.078 5.948 9.357 1.00 98.06 220 GLU A C 1
ATOM 1766 O O . GLU A 1 220 ? -19.783 6.911 9.062 1.00 98.06 220 GLU A O 1
ATOM 1771 N N . LEU A 1 221 ? -19.565 4.704 9.333 1.00 98.25 221 LEU A N 1
ATOM 1772 C CA . LEU A 1 221 ? -20.973 4.390 9.066 1.00 98.25 221 LEU A CA 1
ATOM 1773 C C . LEU A 1 221 ? -21.884 4.543 10.299 1.00 98.25 221 LEU A C 1
ATOM 1775 O O . LEU A 1 221 ? -23.085 4.290 10.197 1.00 98.25 221 LEU A O 1
ATOM 1779 N N . GLY A 1 222 ? -21.345 4.919 11.464 1.00 97.50 222 GLY A N 1
ATOM 1780 C CA . GLY A 1 222 ? -22.090 4.980 12.727 1.00 97.50 222 GLY A CA 1
ATOM 1781 C C . GLY A 1 222 ? -22.463 3.603 13.294 1.00 97.50 222 GLY A C 1
ATOM 1782 O O . GLY A 1 222 ? -23.269 3.504 14.219 1.00 97.50 222 GLY A O 1
ATOM 1783 N N . GLN A 1 223 ? -21.880 2.528 12.760 1.00 98.50 223 GLN A N 1
ATOM 1784 C CA . GLN A 1 223 ? -22.089 1.151 13.206 1.00 98.50 223 GLN A CA 1
ATOM 1785 C C . GLN A 1 223 ? -21.135 0.842 14.367 1.00 98.50 223 GLN A C 1
ATOM 1787 O O . GLN A 1 223 ? -20.178 0.078 14.241 1.00 98.50 223 GLN A O 1
ATOM 1792 N N . TYR A 1 224 ? -21.367 1.499 15.507 1.00 98.25 224 TYR A N 1
ATOM 1793 C CA . TYR A 1 224 ? -20.428 1.491 16.632 1.00 98.25 224 TYR A CA 1
ATOM 1794 C C . TYR A 1 224 ? -20.162 0.092 17.205 1.00 98.25 224 TYR A C 1
ATOM 1796 O O . TYR A 1 224 ? -19.030 -0.193 17.584 1.00 98.25 224 TYR A O 1
ATOM 1804 N N . ASP A 1 225 ? -21.164 -0.788 17.245 1.00 98.31 225 ASP A N 1
ATOM 1805 C CA . ASP A 1 225 ? -21.002 -2.157 17.755 1.00 98.31 225 ASP A CA 1
ATOM 1806 C C . ASP A 1 225 ? -20.080 -3.008 16.877 1.00 98.31 225 ASP A C 1
ATOM 1808 O O . ASP A 1 225 ? -19.160 -3.656 17.383 1.00 98.31 225 ASP A O 1
ATOM 1812 N N . ASP A 1 226 ? -20.262 -2.937 15.557 1.00 98.50 226 ASP A N 1
ATOM 1813 C CA . ASP A 1 226 ? -19.393 -3.619 14.600 1.00 98.50 226 ASP A CA 1
ATOM 1814 C C . ASP A 1 226 ? -17.966 -3.057 14.663 1.00 98.50 226 ASP A C 1
ATOM 1816 O O . ASP A 1 226 ? -16.993 -3.817 14.669 1.00 98.50 226 ASP A O 1
ATOM 1820 N N . ALA A 1 227 ? -17.827 -1.731 14.788 1.00 98.62 227 ALA A N 1
ATOM 1821 C CA . ALA A 1 227 ? -16.534 -1.067 14.928 1.00 98.62 227 ALA A CA 1
ATOM 1822 C C . ALA A 1 227 ? -15.775 -1.539 16.176 1.00 98.62 227 ALA A C 1
ATOM 1824 O O . ALA A 1 227 ? -14.607 -1.923 16.084 1.00 98.62 227 ALA A O 1
ATOM 1825 N N . LEU A 1 228 ? -16.451 -1.558 17.330 1.00 98.56 228 LEU A N 1
ATOM 1826 C CA . LEU A 1 228 ? -15.897 -2.041 18.595 1.00 98.56 228 LEU A CA 1
ATOM 1827 C C . LEU A 1 228 ? -15.460 -3.502 18.489 1.00 98.56 228 LEU A C 1
ATOM 1829 O O . LEU A 1 228 ? -14.353 -3.836 18.911 1.00 98.56 228 LEU A O 1
ATOM 1833 N N . GLN A 1 229 ? -16.277 -4.356 17.864 1.00 98.62 229 GLN A N 1
ATOM 1834 C CA . GLN A 1 229 ? -15.930 -5.760 17.657 1.00 98.62 229 GLN A CA 1
ATOM 1835 C C . GLN A 1 229 ? -14.630 -5.912 16.854 1.00 98.62 229 GLN A C 1
ATOM 1837 O O . GLN A 1 229 ? -13.763 -6.701 17.239 1.00 98.62 229 GLN A O 1
ATOM 1842 N N . GLN A 1 230 ? -14.465 -5.171 15.751 1.00 98.75 230 GLN A N 1
ATOM 1843 C CA . GLN A 1 230 ? -13.238 -5.274 14.955 1.00 98.75 230 GLN A CA 1
ATOM 1844 C C . GLN A 1 230 ? -12.033 -4.642 15.666 1.00 98.75 230 GLN A C 1
ATOM 1846 O O . GLN A 1 230 ? -10.935 -5.197 15.624 1.00 98.75 230 GLN A O 1
ATOM 1851 N N . TYR A 1 231 ? -12.215 -3.523 16.372 1.00 98.62 231 TYR A N 1
ATOM 1852 C CA . TYR A 1 231 ? -11.132 -2.911 17.142 1.00 98.62 231 TYR A CA 1
ATOM 1853 C C . TYR A 1 231 ? -10.637 -3.791 18.290 1.00 98.62 231 TYR A C 1
ATOM 1855 O O . TYR A 1 231 ? -9.426 -3.856 18.492 1.00 98.62 231 TYR A O 1
ATOM 1863 N N . GLU A 1 232 ? -11.517 -4.504 18.995 1.00 98.31 232 GLU A N 1
ATOM 1864 C CA . GLU A 1 232 ? -11.114 -5.456 20.039 1.00 98.31 232 GLU A CA 1
ATOM 1865 C C . GLU A 1 232 ? -10.341 -6.650 19.457 1.00 98.31 232 GLU A C 1
ATOM 1867 O O . GLU A 1 232 ? -9.316 -7.056 20.011 1.00 98.31 232 GLU A O 1
ATOM 1872 N N . LYS A 1 233 ? -10.751 -7.174 18.290 1.00 98.62 233 LYS A N 1
ATOM 1873 C CA . LYS A 1 233 ? -9.967 -8.201 17.576 1.00 98.62 233 LYS A CA 1
ATOM 1874 C C . LYS A 1 233 ? -8.564 -7.696 17.232 1.00 98.62 233 LYS A C 1
ATOM 1876 O O . LYS A 1 233 ? -7.585 -8.363 17.560 1.00 98.62 233 LYS A O 1
ATOM 1881 N N . ALA A 1 234 ? -8.456 -6.502 16.644 1.00 98.56 234 ALA A N 1
ATOM 1882 C CA . ALA A 1 234 ? -7.166 -5.886 16.332 1.00 98.56 234 ALA A CA 1
ATOM 1883 C C . ALA A 1 234 ? -6.312 -5.662 17.595 1.00 98.56 234 ALA A C 1
ATOM 1885 O O . ALA A 1 234 ? -5.130 -5.999 17.609 1.00 98.56 234 ALA A O 1
ATOM 1886 N N . LEU A 1 235 ? -6.904 -5.134 18.672 1.00 98.31 235 LEU A N 1
ATOM 1887 C CA . LEU A 1 235 ? -6.226 -4.873 19.945 1.00 98.31 235 LEU A CA 1
ATOM 1888 C C . LEU A 1 235 ? -5.646 -6.150 20.560 1.00 98.31 235 LEU A C 1
ATOM 1890 O O . LEU A 1 235 ? -4.507 -6.142 21.026 1.00 98.31 235 LEU A O 1
ATOM 1894 N N . ASN A 1 236 ? -6.403 -7.247 20.548 1.00 98.44 236 ASN A N 1
ATOM 1895 C CA . ASN A 1 236 ? -5.935 -8.524 21.078 1.00 98.44 236 ASN A CA 1
ATOM 1896 C C . ASN A 1 236 ? -4.730 -9.063 20.301 1.00 98.44 236 ASN A C 1
ATOM 1898 O O . ASN A 1 236 ? -3.780 -9.538 20.922 1.00 98.44 236 ASN A O 1
ATOM 1902 N N . ILE A 1 237 ? -4.713 -8.916 18.976 1.00 98.56 237 ILE A N 1
ATOM 1903 C CA . ILE A 1 237 ? -3.554 -9.315 18.170 1.00 98.56 237 ILE A CA 1
ATOM 1904 C C . ILE A 1 237 ? -2.367 -8.373 18.417 1.00 98.56 237 ILE A C 1
ATOM 1906 O O . ILE A 1 237 ? -1.252 -8.841 18.629 1.00 98.56 237 ILE A O 1
ATOM 1910 N N . TYR A 1 238 ? -2.574 -7.054 18.498 1.00 98.44 238 TYR A N 1
ATOM 1911 C CA . TYR A 1 238 ? -1.482 -6.126 18.826 1.00 98.44 238 TYR A CA 1
ATOM 1912 C C . TYR A 1 238 ? -0.879 -6.376 20.217 1.00 98.44 238 TYR A C 1
ATOM 1914 O O . TYR A 1 238 ? 0.327 -6.212 20.392 1.00 98.44 238 TYR A O 1
ATOM 1922 N N . ARG A 1 239 ? -1.674 -6.849 21.189 1.00 98.00 239 ARG A N 1
ATOM 1923 C CA . ARG A 1 239 ? -1.168 -7.343 22.484 1.00 98.00 239 ARG A CA 1
ATOM 1924 C C . ARG A 1 239 ? -0.283 -8.577 22.329 1.00 98.00 239 ARG A C 1
ATOM 1926 O O . ARG A 1 239 ? 0.777 -8.621 22.944 1.00 98.00 239 ARG A O 1
ATOM 1933 N N . GLN A 1 240 ? -0.683 -9.546 21.505 1.00 97.81 240 GLN A N 1
ATOM 1934 C CA . GLN A 1 240 ? 0.141 -10.726 21.205 1.00 97.81 240 GLN A CA 1
ATOM 1935 C C . GLN A 1 240 ? 1.463 -10.337 20.528 1.00 97.81 240 GLN A C 1
ATOM 1937 O O . GLN A 1 240 ? 2.510 -10.883 20.864 1.00 97.81 240 GLN A O 1
ATOM 1942 N N . LEU A 1 241 ? 1.417 -9.351 19.628 1.00 97.44 241 LEU A N 1
ATOM 1943 C CA . LEU A 1 241 ? 2.581 -8.786 18.940 1.00 97.44 241 LEU A CA 1
ATOM 1944 C C . LEU A 1 241 ? 3.442 -7.868 19.819 1.00 97.44 241 LEU A C 1
ATOM 1946 O O . LEU A 1 241 ? 4.518 -7.462 19.390 1.00 97.44 241 LEU A O 1
ATOM 1950 N N . GLN A 1 242 ? 2.978 -7.526 21.025 1.00 97.62 242 GLN A N 1
ATOM 1951 C CA . GLN A 1 242 ? 3.613 -6.553 21.920 1.00 97.62 242 GLN A CA 1
ATOM 1952 C C . GLN A 1 242 ? 3.831 -5.173 21.262 1.00 97.62 242 GLN A C 1
ATOM 1954 O O . GLN A 1 242 ? 4.748 -4.436 21.626 1.00 97.62 242 GLN A O 1
ATOM 1959 N N . ASP A 1 243 ? 2.966 -4.792 20.314 1.00 97.00 243 ASP A N 1
ATOM 1960 C CA . ASP A 1 243 ? 3.017 -3.490 19.642 1.00 97.00 243 ASP A CA 1
ATOM 1961 C C . ASP A 1 243 ? 2.332 -2.426 20.508 1.00 97.00 243 ASP A C 1
ATOM 1963 O O . ASP A 1 243 ? 1.136 -2.146 20.395 1.00 97.00 243 ASP A O 1
ATOM 1967 N N . THR A 1 244 ? 3.104 -1.835 21.418 1.00 96.06 244 THR A N 1
ATOM 1968 C CA . THR A 1 244 ? 2.615 -0.841 22.384 1.00 96.06 244 THR A CA 1
ATOM 1969 C C . THR A 1 244 ? 2.003 0.390 21.716 1.00 96.06 244 THR A C 1
ATOM 1971 O O . THR A 1 244 ? 1.013 0.929 22.217 1.00 96.06 244 THR A O 1
ATOM 1974 N N . ALA A 1 245 ? 2.531 0.806 20.562 1.00 96.00 245 ALA A N 1
ATOM 1975 C CA . ALA A 1 245 ? 2.016 1.948 19.818 1.00 96.00 245 ALA A CA 1
ATOM 1976 C C . ALA A 1 245 ? 0.626 1.653 19.239 1.00 96.00 245 ALA A C 1
ATOM 1978 O O . ALA A 1 245 ? -0.288 2.477 19.358 1.00 96.00 245 ALA A O 1
ATOM 1979 N N . GLN A 1 246 ? 0.441 0.473 18.645 1.00 96.69 246 GLN A N 1
ATOM 1980 C CA . GLN A 1 246 ? -0.852 0.077 18.094 1.00 96.69 246 GLN A CA 1
ATOM 1981 C C . GLN A 1 246 ? -1.871 -0.248 19.192 1.00 96.69 246 GLN A C 1
ATOM 1983 O O . GLN A 1 246 ? -3.036 0.128 19.050 1.00 96.69 246 GLN A O 1
ATOM 1988 N N . ILE A 1 247 ? -1.451 -0.839 20.318 1.00 97.06 247 ILE A N 1
ATOM 1989 C CA . ILE A 1 247 ? -2.300 -1.039 21.509 1.00 97.06 247 ILE A CA 1
ATOM 1990 C C . ILE A 1 247 ? -2.883 0.294 21.987 1.00 97.06 247 ILE A C 1
ATOM 1992 O O . ILE A 1 247 ? -4.093 0.395 22.209 1.00 97.06 247 ILE A O 1
ATOM 1996 N N . LEU A 1 248 ? -2.047 1.331 22.103 1.00 95.88 248 LEU A N 1
ATOM 1997 C CA . LEU A 1 248 ? -2.488 2.662 22.512 1.00 95.88 248 LEU A CA 1
ATOM 1998 C C . LEU A 1 248 ? -3.492 3.249 21.509 1.00 95.88 248 LEU A C 1
ATOM 2000 O O . LEU A 1 248 ? -4.595 3.643 21.885 1.00 95.88 248 LEU A O 1
ATOM 2004 N N . ARG A 1 249 ? -3.160 3.231 20.211 1.00 95.75 249 ARG A N 1
ATOM 2005 C CA . ARG A 1 249 ? -4.052 3.733 19.149 1.00 95.75 249 ARG A CA 1
ATOM 2006 C C . ARG A 1 249 ? -5.399 3.009 19.123 1.00 95.75 249 ARG A C 1
ATOM 2008 O O . ARG A 1 249 ? -6.422 3.655 18.911 1.00 95.75 249 ARG A O 1
ATOM 2015 N N . ARG A 1 250 ? -5.419 1.687 19.331 1.00 96.19 250 ARG A N 1
ATOM 2016 C CA . ARG A 1 250 ? -6.666 0.907 19.394 1.00 96.19 250 ARG A CA 1
ATOM 2017 C C . ARG A 1 250 ? -7.473 1.209 20.650 1.00 96.19 250 ARG A C 1
ATOM 2019 O O . ARG A 1 250 ? -8.687 1.338 20.545 1.00 96.19 250 ARG A O 1
ATOM 2026 N N . THR A 1 251 ? -6.817 1.400 21.792 1.00 96.06 251 THR A N 1
ATOM 2027 C CA . THR A 1 251 ? -7.477 1.804 23.045 1.00 96.06 251 THR A CA 1
ATOM 2028 C C . THR A 1 251 ? -8.204 3.141 22.858 1.00 96.06 251 THR A C 1
ATOM 2030 O O . THR A 1 251 ? -9.398 3.226 23.139 1.00 96.06 251 THR A O 1
ATOM 2033 N N . TYR A 1 252 ? -7.547 4.144 22.264 1.00 96.19 252 TYR A N 1
ATOM 2034 C CA . TYR A 1 252 ? -8.198 5.418 21.934 1.00 96.19 252 TYR A CA 1
ATOM 2035 C C . TYR A 1 252 ? -9.330 5.270 20.912 1.00 96.19 252 TYR A C 1
ATOM 2037 O O . TYR A 1 252 ? -10.380 5.884 21.079 1.00 96.19 252 TYR A O 1
ATOM 2045 N N . ALA A 1 253 ? -9.156 4.447 19.873 1.00 96.62 253 ALA A N 1
ATOM 2046 C CA . ALA A 1 253 ? -10.204 4.218 18.878 1.00 96.62 253 ALA A CA 1
ATOM 2047 C C . ALA A 1 253 ? -11.460 3.565 19.483 1.00 96.62 253 ALA A C 1
ATOM 2049 O O . ALA A 1 253 ? -12.575 3.942 19.126 1.00 96.62 253 ALA A O 1
ATOM 2050 N N . ILE A 1 254 ? -11.290 2.641 20.436 1.00 97.81 254 ILE A N 1
ATOM 2051 C CA . ILE A 1 254 ? -12.388 2.046 21.211 1.00 97.81 254 ILE A CA 1
ATOM 2052 C C . ILE A 1 254 ? -13.075 3.113 22.069 1.00 97.81 254 ILE A C 1
ATOM 2054 O O . ILE A 1 254 ? -14.298 3.228 22.026 1.00 97.81 254 ILE A O 1
ATOM 2058 N N . GLY A 1 255 ? -12.308 3.947 22.778 1.00 97.00 255 GLY A N 1
ATOM 2059 C CA . GLY A 1 255 ? -12.853 5.078 23.535 1.00 97.00 255 GLY A CA 1
ATOM 2060 C C . GLY A 1 255 ? -13.664 6.041 22.659 1.00 97.00 255 GLY A C 1
ATOM 2061 O O . GLY A 1 255 ? -14.773 6.424 23.025 1.00 97.00 255 GLY A O 1
ATOM 2062 N N . GLY A 1 256 ? -13.162 6.372 21.466 1.00 96.19 256 GLY A N 1
ATOM 2063 C CA . GLY A 1 256 ? -13.870 7.200 20.486 1.00 96.19 256 GLY A CA 1
ATOM 2064 C C . GLY A 1 256 ? -15.161 6.555 19.969 1.00 96.19 256 GLY A C 1
ATOM 2065 O O . GLY A 1 256 ? -16.192 7.222 19.888 1.00 96.19 256 GLY A O 1
ATOM 2066 N N . ALA A 1 257 ? -15.142 5.251 19.683 1.00 97.31 257 ALA A N 1
ATOM 2067 C CA . ALA A 1 257 ? -16.335 4.512 19.271 1.00 97.31 257 ALA A CA 1
ATOM 2068 C C . ALA A 1 257 ? -17.396 4.448 20.388 1.00 97.31 257 ALA A C 1
ATOM 2070 O O . ALA A 1 257 ? -18.575 4.687 20.123 1.00 97.31 257 ALA A O 1
ATOM 2071 N N . LEU A 1 258 ? -16.990 4.209 21.641 1.00 97.75 258 LEU A N 1
ATOM 2072 C CA . LEU A 1 258 ? -17.879 4.249 22.812 1.00 97.75 258 LEU A CA 1
ATOM 2073 C C . LEU A 1 258 ? -18.477 5.641 23.027 1.00 97.75 258 LEU A C 1
ATOM 2075 O O . LEU A 1 258 ? -19.668 5.768 23.315 1.00 97.75 258 LEU A O 1
ATOM 2079 N N . PHE A 1 259 ? -17.673 6.689 22.835 1.00 96.31 259 PHE A N 1
ATOM 2080 C CA . PHE A 1 259 ? -18.146 8.067 22.903 1.00 96.31 259 PHE A CA 1
ATOM 2081 C C . PHE A 1 259 ? -19.209 8.345 21.831 1.00 96.31 259 PHE A C 1
ATOM 2083 O O . PHE A 1 259 ? -20.265 8.892 22.147 1.00 96.31 259 PHE A O 1
ATOM 2090 N N . GLY A 1 260 ? -18.977 7.908 20.586 1.00 95.00 260 GLY A N 1
ATOM 2091 C CA . GLY A 1 260 ? -19.963 7.982 19.500 1.00 95.00 260 GLY A CA 1
ATOM 2092 C C . GLY A 1 260 ? -21.255 7.218 19.816 1.00 95.00 260 GLY A C 1
ATOM 2093 O O . GLY A 1 260 ? -22.352 7.722 19.577 1.00 95.00 260 GLY A O 1
ATOM 2094 N N . LYS A 1 261 ? -21.133 6.061 20.479 1.00 96.75 261 LYS A N 1
ATOM 2095 C CA . LYS A 1 261 ? -22.259 5.273 21.006 1.00 96.75 261 LYS A CA 1
ATOM 2096 C C . LYS A 1 261 ? -22.949 5.907 22.229 1.00 96.75 261 LYS A C 1
ATOM 2098 O O . LYS A 1 261 ? -23.966 5.397 22.690 1.00 96.75 261 LYS A O 1
ATOM 2103 N N . LYS A 1 262 ? -22.445 7.034 22.746 1.00 96.69 262 LYS A N 1
ATOM 2104 C CA . LYS A 1 262 ? -22.925 7.730 23.958 1.00 96.69 262 LYS A CA 1
ATOM 2105 C C . LYS A 1 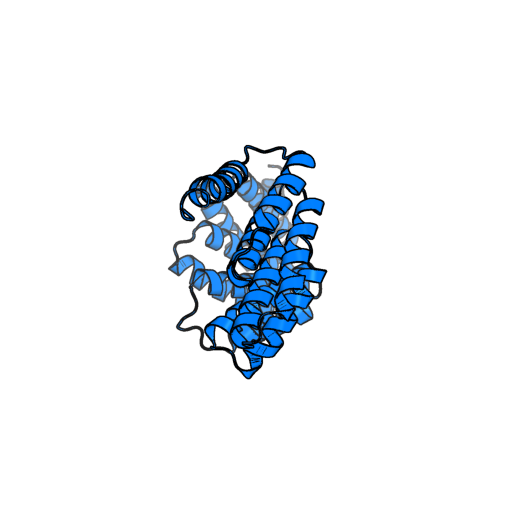262 ? -22.718 6.949 25.265 1.00 96.69 262 LYS A C 1
ATOM 2107 O O . LYS A 1 262 ? -23.358 7.241 26.272 1.00 96.69 262 LYS A O 1
ATOM 2112 N N . MET A 1 263 ? -21.794 5.990 25.272 1.00 96.62 263 MET A N 1
ATOM 2113 C CA . MET A 1 263 ? -21.341 5.262 26.463 1.00 96.62 263 MET A CA 1
ATOM 2114 C C . MET A 1 263 ? -20.186 6.026 27.120 1.00 96.62 263 MET A C 1
ATOM 2116 O O . MET A 1 263 ? -19.025 5.622 27.064 1.00 96.62 263 MET A O 1
ATOM 2120 N N . TYR A 1 264 ? -20.490 7.215 27.646 1.00 94.94 264 TYR A N 1
ATOM 2121 C CA . TYR A 1 264 ? -19.468 8.151 28.123 1.00 94.94 264 TYR A CA 1
ATOM 2122 C C . TYR A 1 264 ? -18.638 7.631 29.307 1.00 94.94 264 TYR A C 1
ATOM 2124 O O . TYR A 1 264 ? -17.418 7.805 29.265 1.00 94.94 264 TYR A O 1
ATOM 2132 N N . PRO A 1 265 ? -19.228 6.992 30.340 1.00 95.38 265 PRO A N 1
ATOM 2133 C CA . PRO A 1 265 ? -18.444 6.448 31.446 1.00 95.38 265 PRO A CA 1
ATOM 2134 C C . PRO A 1 265 ? -17.411 5.424 30.969 1.00 95.38 265 PRO A C 1
ATOM 2136 O O . PRO A 1 265 ? -16.240 5.515 31.332 1.00 95.38 265 PRO A O 1
ATOM 2139 N N . GLU A 1 266 ? -17.816 4.500 30.100 1.00 93.94 266 GLU A N 1
ATOM 2140 C CA . GLU A 1 266 ? -16.942 3.484 29.526 1.00 93.94 266 GLU A CA 1
ATOM 2141 C C . GLU A 1 266 ? -15.885 4.124 28.628 1.00 93.94 266 GLU A C 1
ATOM 2143 O O . GLU A 1 266 ? -14.705 3.815 28.776 1.00 93.94 266 GLU A O 1
ATOM 2148 N N . ALA A 1 267 ? -16.261 5.073 27.765 1.00 94.50 267 ALA A N 1
ATOM 2149 C CA . ALA A 1 267 ? -15.322 5.790 26.903 1.00 94.50 267 ALA A CA 1
ATOM 2150 C C . ALA A 1 267 ? -14.185 6.449 27.701 1.00 94.50 267 ALA A C 1
ATOM 2152 O O . ALA A 1 267 ? -13.014 6.309 27.342 1.00 94.50 267 ALA A O 1
ATOM 2153 N N . LEU A 1 268 ? -14.501 7.109 28.821 1.00 93.62 268 LEU A N 1
ATOM 2154 C CA . LEU A 1 268 ? -13.506 7.769 29.673 1.00 93.62 268 LEU A CA 1
ATOM 2155 C C . LEU A 1 268 ? -12.477 6.790 30.257 1.00 93.62 268 LEU A C 1
ATOM 2157 O O . LEU A 1 268 ? -11.322 7.171 30.442 1.00 93.62 268 LEU A O 1
ATOM 2161 N N . THR A 1 269 ? -12.844 5.525 30.492 1.00 93.56 269 THR A N 1
ATOM 2162 C CA . THR A 1 269 ? -11.879 4.511 30.961 1.00 93.56 269 THR A CA 1
ATOM 2163 C C . THR A 1 269 ? -10.794 4.189 29.930 1.00 93.56 269 THR A C 1
ATOM 2165 O O . THR A 1 269 ? -9.696 3.782 30.310 1.00 93.56 269 THR A O 1
ATOM 2168 N N . TYR A 1 270 ? -11.084 4.393 28.642 1.00 91.19 270 TYR A N 1
ATOM 2169 C CA . TYR A 1 270 ? -10.148 4.180 27.538 1.00 91.19 270 TYR A CA 1
ATOM 2170 C C . TYR A 1 270 ? -9.403 5.463 27.155 1.00 91.19 270 TYR A C 1
ATOM 2172 O O . TYR A 1 270 ? -8.240 5.390 26.776 1.00 91.19 270 TYR A O 1
ATOM 2180 N N . LEU A 1 271 ? -10.050 6.629 27.262 1.00 87.81 271 LEU A N 1
ATOM 2181 C CA . LEU A 1 271 ? -9.469 7.918 26.863 1.00 87.81 271 LEU A CA 1
ATOM 2182 C C . LEU A 1 271 ? -8.524 8.527 27.914 1.00 87.81 271 LEU A C 1
ATOM 2184 O O . LEU A 1 271 ? -7.696 9.358 27.560 1.00 87.81 271 LEU A O 1
ATOM 2188 N N . ASN A 1 272 ? -8.633 8.123 29.184 1.00 85.19 272 ASN A N 1
ATOM 2189 C CA . ASN A 1 272 ? -7.782 8.619 30.277 1.00 85.19 272 ASN A CA 1
ATOM 2190 C C . ASN A 1 272 ? -6.564 7.719 30.578 1.00 85.19 272 ASN A C 1
ATOM 2192 O O . ASN A 1 272 ? -5.892 7.929 31.589 1.00 85.19 272 ASN A O 1
ATOM 2196 N N . ARG A 1 273 ? -6.317 6.693 29.754 1.00 66.12 273 ARG A N 1
ATOM 2197 C CA . ARG A 1 273 ? -5.129 5.825 29.821 1.00 66.12 273 ARG A CA 1
ATOM 2198 C C . ARG A 1 273 ? -4.020 6.354 28.920 1.00 66.12 273 ARG A C 1
ATOM 2200 O O . ARG A 1 273 ? -2.852 6.124 29.295 1.00 66.12 273 ARG A O 1
#

Radius of gyration: 23.35 Å; Cα contacts (8 Å, |Δi|>4): 339; chains: 1; bounding box: 70×32×61 Å

Secondary structure (DSSP, 8-state):
--STTSHHHHHHHHHHHHHHHTT-----HHHHHHHHHHHTSS--HHHHHHHHHHHHHHHTTT-HHHHHHHHHHHHHHTTT---HHHHHHHHHHHHHHHHHTT-HHHHHHHHHHHHHHHHHHS-HHHHHHHHHHHHHHHHHTT-HHHHHHHHHHHHTS--TTS-HHHHHHHHHHHHHHHHHTT-HHHHHHHHHHHHHHHHHTT-HHHHHHHHHHHHHHHHHTT-HHHHHHHHHHHHHHHHHTT-HHHHHHHHHHHHHHHHHTT-HHHHHHHHT-

Sequence (273 aa):
MHVMNLLPKKLFICCTLLIISLGWVKANPTSRDSLLAVLQNPQPDSALFQNYILLGEAYAKTQKDSSGIFLHKAGQLLKNFKVPRQKARFQRKLGIAYRKSQNADSAAVYLLLALDYFRKNGPEKDRFYTYLETGSVFFELEDRNKAIDLYEAALKLDLSRVDSAKLSDLYTNLGLAYQYTSRFKEAIHYHFEGLRVVIAMHDISAEASSYNNLGVCYLELGQYDDALQQYEKALNIYRQLQDTAQILRRTYAIGGALFGKKMYPEALTYLNR

Solvent-accessible surface area (backbone atoms only — not comparable to full-atom values): 13961 Å² total; per-residue (Å²): 145,88,75,88,74,58,64,70,53,52,48,47,53,52,49,52,50,48,42,54,73,70,68,74,56,91,72,53,75,69,55,56,56,51,51,52,59,63,62,71,48,94,66,59,68,70,60,51,33,52,52,23,43,53,51,13,52,66,25,23,85,81,36,52,70,63,10,51,53,30,40,49,55,31,57,64,52,51,77,74,49,80,53,64,70,60,34,28,52,49,29,38,52,50,11,53,38,30,41,70,44,74,35,46,70,62,12,44,55,27,23,50,56,16,36,65,47,22,76,77,74,40,59,66,69,62,28,35,55,38,25,44,56,39,13,51,34,30,45,74,70,67,40,34,67,62,13,40,55,26,39,54,56,32,68,75,48,88,60,92,84,54,54,65,71,61,52,27,51,49,23,44,52,41,13,50,33,27,45,79,68,70,38,33,71,61,12,40,54,27,24,50,56,18,32,56,44,25,56,74,68,66,36,62,66,56,31,23,51,27,29,38,52,38,14,51,34,27,44,79,70,68,38,34,68,63,12,45,54,25,32,52,55,16,32,55,43,26,57,76,68,65,37,64,69,58,34,51,54,35,38,40,51,43,15,51,38,30,42,74,67,66,40,51,76,66,13,48,69,35,64,77,108

pLDDT: mean 88.62, std 15.91, range [32.38, 98.88]

Foldseek 3Di:
DPDPPPVVLVVVLVVVLVCLVVVVDPDDPVNLVVVVVSLPPDDPLVVSLVSLLSQLLSCLVPPLVSSVVSLVVSVVSLVVDPPQLVSLVSLQSSLLSCVSSVNLVSSLVSLVSSQVCCVVPNDLVSNLVSLLSNLVSCVVVVVLVSSLVSLVVSVPTPCVPPDLVSLLSSLQSNLVSCVSVLVLVSSLVSLVVSLVSCVVVVVLLSNLVSLQSNLVSCVSVLVLVSNLVSLVVSLVSCVVVVVPVSVLVSLLSNLVSCVSVVVNVVSCVSVVD

Mean predicted aligned error: 7.4 Å

Nearest PDB structures (foldseek):
  3sf4-assembly1_A  TM=8.732E-01  e=7.529E-09  Homo sapiens
  3ro2-assembly1_A  TM=7.881E-01  e=6.894E-09  Mus musculus
  5a6c-assembly2_A  TM=8.171E-01  e=1.013E-07  Homo sapiens
  6mfv-assembly4_D  TM=7.913E-01  e=1.130E-05  Pyrococcus horikoshii OT3
  8j07-assembly1_d3  TM=6.472E-01  e=1.917E-05  Homo sapiens